Protein AF-A0A1J5P4X7-F1 (afdb_monomer_lite)

Structure (mmCIF, N/CA/C/O backbone):
data_AF-A0A1J5P4X7-F1
#
_entry.id   AF-A0A1J5P4X7-F1
#
loop_
_atom_site.group_PDB
_atom_site.id
_atom_site.type_symbol
_atom_site.label_atom_id
_atom_site.label_alt_id
_atom_site.label_comp_id
_atom_site.label_asym_id
_atom_site.label_entity_id
_atom_site.label_seq_id
_atom_site.pdbx_PDB_ins_code
_atom_site.Cartn_x
_atom_site.Cartn_y
_atom_site.Cartn_z
_atom_site.occupancy
_atom_site.B_iso_or_equiv
_atom_site.auth_seq_id
_atom_site.auth_comp_id
_atom_site.auth_asym_id
_atom_site.auth_atom_id
_atom_site.pdbx_PDB_model_num
ATOM 1 N N . MET A 1 1 ? 20.464 -62.111 -140.469 1.00 40.75 1 MET A N 1
ATOM 2 C CA . MET A 1 1 ? 21.229 -61.920 -139.222 1.00 40.75 1 MET A CA 1
ATOM 3 C C . MET A 1 1 ? 22.706 -62.042 -139.550 1.00 40.75 1 MET A C 1
ATOM 5 O O . MET A 1 1 ? 23.174 -63.152 -139.752 1.00 40.75 1 MET A O 1
ATOM 9 N N . ALA A 1 2 ? 23.414 -60.918 -139.680 1.00 49.78 2 ALA A N 1
ATOM 10 C CA . ALA A 1 2 ? 24.870 -60.937 -139.613 1.00 49.78 2 ALA A CA 1
ATOM 11 C C . ALA A 1 2 ? 25.202 -61.023 -138.124 1.00 49.78 2 ALA A C 1
ATOM 13 O O . ALA A 1 2 ? 24.966 -60.075 -137.378 1.00 49.78 2 ALA A O 1
ATOM 14 N N . VAL A 1 3 ? 25.579 -62.219 -137.680 1.00 49.09 3 VAL A N 1
ATOM 15 C CA . VAL A 1 3 ? 26.017 -62.435 -136.304 1.00 49.09 3 VAL A CA 1
ATOM 16 C C . VAL A 1 3 ? 27.369 -61.741 -136.194 1.00 49.09 3 VAL A C 1
ATOM 18 O O . VAL A 1 3 ? 28.280 -62.110 -136.940 1.00 49.09 3 VAL A O 1
ATOM 21 N N . PRO A 1 4 ? 27.489 -60.710 -135.349 1.00 58.25 4 PRO A N 1
ATOM 22 C CA . PRO A 1 4 ? 28.708 -59.928 -135.283 1.00 58.25 4 PRO A CA 1
ATOM 23 C C . PRO A 1 4 ? 29.864 -60.837 -134.874 1.00 58.25 4 PRO A C 1
ATOM 25 O O . PRO A 1 4 ? 29.759 -61.658 -133.955 1.00 58.25 4 PRO A O 1
ATOM 28 N N . VAL A 1 5 ? 30.973 -60.719 -135.598 1.00 72.25 5 VAL A N 1
ATOM 29 C CA . VAL A 1 5 ? 32.187 -61.490 -135.325 1.00 72.25 5 VAL A CA 1
ATOM 30 C C . VAL A 1 5 ? 32.742 -61.033 -133.972 1.00 72.25 5 VAL A C 1
ATOM 32 O O . VAL A 1 5 ? 32.610 -59.867 -133.604 1.00 72.25 5 VAL A O 1
ATOM 35 N N . ARG A 1 6 ? 33.374 -61.934 -133.203 1.00 78.94 6 ARG A N 1
ATOM 36 C CA . ARG A 1 6 ? 33.865 -61.660 -131.833 1.00 78.94 6 ARG A CA 1
ATOM 37 C C . ARG A 1 6 ? 34.644 -60.339 -131.720 1.00 78.94 6 ARG A C 1
ATOM 39 O O . ARG A 1 6 ? 34.553 -59.663 -130.701 1.00 78.94 6 ARG A O 1
ATOM 46 N N . SER A 1 7 ? 35.387 -59.966 -132.761 1.00 80.56 7 SER A N 1
ATOM 47 C CA . SER A 1 7 ? 36.120 -58.700 -132.868 1.00 80.56 7 SER A CA 1
ATOM 48 C C . SER A 1 7 ? 35.223 -57.458 -132.812 1.00 80.56 7 SER A C 1
ATOM 50 O O . SER A 1 7 ? 35.569 -56.510 -132.115 1.00 80.56 7 SER A O 1
ATOM 52 N N . GLU A 1 8 ? 34.071 -57.455 -133.485 1.00 81.75 8 GLU A N 1
ATOM 53 C CA . GLU A 1 8 ? 33.133 -56.324 -133.503 1.00 81.75 8 GLU A CA 1
ATOM 54 C C . GLU A 1 8 ? 32.485 -56.115 -132.128 1.00 81.75 8 GLU A C 1
ATOM 56 O O . GLU A 1 8 ? 32.462 -54.993 -131.621 1.00 81.75 8 GLU A O 1
ATOM 61 N N . LEU A 1 9 ? 32.073 -57.200 -131.456 1.00 84.31 9 LEU A N 1
ATOM 62 C CA . LEU A 1 9 ? 31.562 -57.133 -130.080 1.00 84.31 9 LEU A CA 1
ATOM 63 C C . LEU A 1 9 ? 32.629 -56.641 -129.089 1.00 84.31 9 LEU A C 1
ATOM 65 O O . LEU A 1 9 ? 32.318 -55.860 -128.191 1.00 84.31 9 LEU A O 1
ATOM 69 N N . PHE A 1 10 ? 33.898 -57.032 -129.258 1.00 84.94 10 PHE A N 1
ATOM 70 C CA . PHE A 1 10 ? 34.998 -56.485 -128.453 1.00 84.94 10 PHE A CA 1
ATOM 71 C C . PHE A 1 10 ? 35.172 -54.976 -128.662 1.00 84.94 10 PHE A C 1
ATOM 73 O O . PHE A 1 10 ? 35.403 -54.250 -127.692 1.00 84.94 10 PHE A O 1
ATOM 80 N N . VAL A 1 11 ? 35.040 -54.490 -129.901 1.00 86.38 11 VAL A N 1
ATOM 81 C CA . VAL A 1 11 ? 35.115 -53.056 -130.218 1.00 86.38 11 VAL A CA 1
ATOM 82 C C . VAL A 1 11 ? 33.951 -52.290 -129.582 1.00 86.38 11 VAL A C 1
ATOM 84 O O . VAL A 1 11 ? 34.188 -51.235 -128.984 1.00 86.38 11 VAL A O 1
ATOM 87 N N . GLU A 1 12 ? 32.724 -52.817 -129.632 1.00 85.56 12 GLU A N 1
ATOM 88 C CA . GLU A 1 12 ? 31.564 -52.189 -128.989 1.00 85.56 12 GLU A CA 1
ATOM 89 C C . GLU A 1 12 ? 31.662 -52.182 -127.463 1.00 85.56 12 GLU A C 1
ATOM 91 O O . GLU A 1 12 ? 31.467 -51.129 -126.852 1.00 85.56 12 GLU A O 1
ATOM 96 N N . VAL A 1 13 ? 32.022 -53.308 -126.837 1.00 89.38 13 VAL A N 1
ATOM 97 C CA . VAL A 1 13 ? 32.205 -53.393 -125.378 1.00 89.38 13 VAL A CA 1
ATOM 98 C C . VAL A 1 13 ? 33.320 -52.452 -124.927 1.00 89.38 13 VAL A C 1
ATOM 100 O O . VAL A 1 13 ? 33.139 -51.713 -123.959 1.00 89.38 13 VAL A O 1
ATOM 103 N N . ALA A 1 14 ? 34.433 -52.381 -125.664 1.00 87.62 14 ALA A N 1
ATOM 104 C CA . ALA A 1 14 ? 35.488 -51.408 -125.392 1.00 87.62 14 ALA A CA 1
ATOM 105 C C . ALA A 1 14 ? 34.993 -49.959 -125.571 1.00 87.62 14 ALA A C 1
ATOM 107 O O . ALA A 1 14 ? 35.360 -49.073 -124.799 1.00 87.62 14 ALA A O 1
ATOM 108 N N . GLY A 1 15 ? 34.130 -49.697 -126.556 1.00 89.56 15 GLY A N 1
ATOM 109 C CA . GLY A 1 15 ? 33.505 -48.392 -126.777 1.00 89.56 15 GLY A CA 1
ATOM 110 C C . GLY A 1 15 ? 32.497 -47.988 -125.694 1.00 89.56 15 GLY A C 1
ATOM 111 O O . GLY A 1 15 ? 32.450 -46.817 -125.309 1.00 89.56 15 GLY A O 1
ATOM 112 N N . LEU A 1 16 ? 31.700 -48.929 -125.186 1.00 90.50 16 LEU A N 1
ATOM 113 C CA . LEU A 1 16 ? 30.765 -48.719 -124.078 1.00 90.50 16 LEU A CA 1
ATOM 114 C C . LEU A 1 16 ? 31.515 -48.533 -122.754 1.00 90.50 16 LEU A C 1
ATOM 116 O O . LEU A 1 16 ? 31.213 -47.585 -122.033 1.00 90.50 16 LEU A O 1
ATOM 120 N N . ALA A 1 17 ? 32.547 -49.340 -122.486 1.00 88.25 17 ALA A N 1
ATOM 121 C CA . ALA A 1 17 ? 33.414 -49.195 -121.315 1.00 88.25 17 ALA A CA 1
ATOM 122 C C . ALA A 1 17 ? 34.141 -47.839 -121.294 1.00 88.25 17 ALA A C 1
ATOM 124 O O . ALA A 1 17 ? 34.208 -47.178 -120.259 1.00 88.25 17 ALA A O 1
ATOM 125 N N . ARG A 1 18 ? 34.622 -47.361 -122.453 1.00 90.31 18 ARG A N 1
ATOM 126 C CA . ARG A 1 18 ? 35.180 -46.003 -122.569 1.00 90.31 18 ARG A CA 1
ATOM 127 C C . ARG A 1 18 ? 34.140 -44.926 -122.248 1.00 90.31 18 ARG A C 1
ATOM 129 O O . ARG A 1 18 ? 34.447 -43.972 -121.539 1.00 90.31 18 ARG A O 1
ATOM 136 N N . ARG A 1 19 ? 32.901 -45.069 -122.730 1.00 91.00 19 ARG A N 1
ATOM 137 C CA . ARG A 1 19 ? 31.824 -44.094 -122.478 1.00 91.00 19 ARG A CA 1
ATOM 138 C C . ARG A 1 19 ? 31.386 -44.055 -121.015 1.00 91.00 19 ARG A C 1
ATOM 140 O O . ARG A 1 19 ? 31.237 -42.959 -120.477 1.00 91.00 19 ARG A O 1
ATOM 147 N N . THR A 1 20 ? 31.212 -45.202 -120.358 1.00 91.06 20 THR A N 1
ATOM 148 C CA . THR A 1 20 ? 30.868 -45.244 -118.926 1.00 91.06 20 THR A CA 1
ATOM 149 C C . THR A 1 20 ? 31.969 -44.613 -118.080 1.00 91.06 20 THR A C 1
ATOM 151 O O . THR A 1 20 ? 31.669 -43.816 -117.190 1.00 91.06 20 THR A O 1
ATOM 154 N N . MET A 1 21 ? 33.238 -44.866 -118.419 1.00 91.81 21 MET A N 1
ATOM 155 C CA . MET A 1 21 ? 34.380 -44.261 -117.737 1.00 91.81 21 MET A CA 1
ATOM 156 C C . MET A 1 21 ? 34.435 -42.737 -117.923 1.00 91.81 21 MET A C 1
ATOM 158 O O . MET A 1 21 ? 34.638 -42.016 -116.948 1.00 91.81 21 MET A O 1
ATOM 162 N N . LEU A 1 22 ? 34.156 -42.227 -119.128 1.00 91.44 22 LEU A N 1
ATOM 163 C CA . LEU A 1 22 ? 34.067 -40.783 -119.391 1.00 91.44 22 LEU A CA 1
ATOM 164 C C . LEU A 1 22 ? 32.871 -40.118 -118.689 1.00 91.44 22 LEU A C 1
ATOM 166 O O . LEU A 1 22 ? 32.980 -38.988 -118.215 1.00 91.44 22 LEU A O 1
ATOM 170 N N . CYS A 1 23 ? 31.714 -40.780 -118.608 1.00 92.12 23 CYS A N 1
ATOM 171 C CA . CYS A 1 23 ? 30.568 -40.276 -117.842 1.00 92.12 23 CYS A CA 1
ATOM 172 C C . CYS A 1 23 ? 30.868 -40.232 -116.339 1.00 92.12 23 CYS A C 1
ATOM 174 O O . CYS A 1 23 ? 30.531 -39.250 -115.679 1.00 92.12 23 CYS A O 1
ATOM 176 N N . TRP A 1 24 ? 31.548 -41.251 -115.808 1.00 92.75 24 TRP A N 1
ATOM 177 C CA . TRP A 1 24 ? 31.987 -41.267 -114.416 1.00 92.75 24 TRP A CA 1
ATOM 178 C C . TRP A 1 24 ? 33.010 -40.162 -114.132 1.00 92.75 24 TRP A C 1
ATOM 180 O O . TRP A 1 24 ? 32.830 -39.413 -113.174 1.00 92.75 24 TRP A O 1
ATOM 190 N N . GLN A 1 25 ? 34.020 -39.986 -114.993 1.00 92.94 25 GLN A N 1
ATOM 191 C CA . GLN A 1 25 ? 34.999 -38.900 -114.867 1.00 92.94 25 GLN A CA 1
ATOM 192 C C . GLN A 1 25 ? 34.324 -37.523 -114.874 1.00 92.94 25 GLN A C 1
ATOM 194 O O . GLN A 1 25 ? 34.554 -36.736 -113.957 1.00 92.94 25 GLN A O 1
ATOM 199 N N . ARG A 1 26 ? 33.414 -37.261 -115.824 1.00 91.56 26 ARG A N 1
ATOM 200 C CA . ARG A 1 26 ? 32.644 -36.005 -115.870 1.00 91.56 26 ARG A CA 1
ATOM 201 C C . ARG A 1 26 ? 31.762 -35.805 -114.638 1.00 91.56 26 ARG A C 1
ATOM 203 O O . ARG A 1 26 ? 31.684 -34.694 -114.123 1.00 91.56 26 ARG A O 1
ATOM 210 N N . SER A 1 27 ? 31.127 -36.860 -114.123 1.00 91.00 27 SER A N 1
ATOM 211 C CA . SER A 1 27 ? 30.334 -36.772 -112.889 1.00 91.00 27 SER A CA 1
ATOM 212 C C . SER A 1 27 ? 31.201 -36.433 -111.671 1.00 91.00 27 SER A C 1
ATOM 214 O O . SER A 1 27 ? 30.801 -35.601 -110.855 1.00 91.00 27 SER A O 1
ATOM 216 N N . GLN A 1 28 ? 32.396 -37.020 -111.557 1.00 94.31 28 GLN A N 1
ATOM 217 C CA . GLN A 1 28 ? 33.339 -36.688 -110.484 1.00 94.31 28 GLN A CA 1
ATOM 218 C C . GLN A 1 28 ? 33.854 -35.254 -110.600 1.00 94.31 28 GLN A C 1
ATOM 220 O O . GLN A 1 28 ? 33.998 -34.558 -109.596 1.00 94.31 28 GLN A O 1
ATOM 225 N N . GLU A 1 29 ? 34.102 -34.792 -111.820 1.00 93.62 29 GLU A N 1
ATOM 226 C CA . GLU A 1 29 ? 34.523 -33.422 -112.079 1.00 93.62 29 GLU A CA 1
ATOM 227 C C . GLU A 1 29 ? 33.415 -32.411 -111.744 1.00 93.62 29 GLU A C 1
ATOM 229 O O . GLU A 1 29 ? 33.687 -31.426 -111.057 1.00 93.62 29 GLU A O 1
ATOM 234 N N . SER A 1 30 ? 32.156 -32.708 -112.089 1.00 91.62 30 SER A N 1
ATOM 235 C CA . SER A 1 30 ? 30.986 -31.907 -111.692 1.00 91.62 30 SER A CA 1
ATOM 236 C C . SER A 1 30 ? 30.859 -31.796 -110.170 1.00 91.62 30 SER A C 1
ATOM 238 O O . SER A 1 30 ? 30.788 -30.689 -109.642 1.00 91.62 30 SER A O 1
ATOM 240 N N . ARG A 1 31 ? 30.938 -32.919 -109.437 1.00 91.88 31 ARG A N 1
ATOM 241 C CA . ARG A 1 31 ? 30.874 -32.924 -107.960 1.00 91.88 31 ARG A CA 1
ATOM 242 C C . ARG A 1 31 ? 32.030 -32.152 -107.321 1.00 91.88 31 ARG A C 1
ATOM 244 O O . ARG A 1 31 ? 31.835 -31.443 -106.337 1.00 91.88 31 ARG A O 1
ATOM 251 N N . ARG A 1 32 ? 33.243 -32.255 -107.881 1.00 91.81 32 ARG A N 1
ATOM 252 C CA . ARG A 1 32 ? 34.398 -31.454 -107.436 1.00 91.81 32 ARG A CA 1
ATOM 253 C C . ARG A 1 32 ? 34.174 -29.963 -107.677 1.00 91.81 32 ARG A C 1
ATOM 255 O O . ARG A 1 32 ? 34.577 -29.155 -106.843 1.00 91.81 32 ARG A O 1
ATOM 262 N N . ASN A 1 33 ? 33.544 -29.596 -108.789 1.00 91.25 33 ASN A N 1
ATOM 263 C CA . ASN A 1 33 ? 33.237 -28.205 -109.105 1.00 91.25 33 ASN A CA 1
ATOM 264 C C . ASN A 1 33 ? 32.137 -27.637 -108.192 1.00 91.25 33 ASN A C 1
ATOM 266 O O . ASN A 1 33 ? 32.313 -26.532 -107.685 1.00 91.25 33 ASN A O 1
ATOM 270 N N . GLU A 1 34 ? 31.081 -28.399 -107.891 1.00 90.06 34 GLU A N 1
ATOM 271 C CA . GLU A 1 34 ? 30.040 -28.022 -106.917 1.00 90.06 34 GLU A CA 1
ATOM 272 C C . GLU A 1 34 ? 30.607 -27.841 -105.506 1.00 90.06 34 GLU A C 1
ATOM 274 O O . GLU A 1 34 ? 30.339 -26.830 -104.859 1.00 90.06 34 GLU A O 1
ATOM 279 N N . LEU A 1 35 ? 31.464 -28.762 -105.048 1.00 90.06 35 LEU A N 1
ATOM 280 C CA . LEU A 1 35 ? 32.131 -28.630 -103.751 1.00 90.06 35 LEU A CA 1
ATOM 281 C C . LEU A 1 35 ? 33.002 -27.369 -103.701 1.00 90.06 35 LEU A C 1
ATOM 283 O O . LEU A 1 35 ? 32.961 -26.629 -102.723 1.00 90.06 35 LEU A O 1
ATOM 287 N N . ARG A 1 36 ? 33.768 -27.082 -104.760 1.00 89.38 36 ARG A N 1
ATOM 288 C CA . ARG A 1 36 ? 34.569 -25.849 -104.842 1.00 89.38 36 ARG A CA 1
ATOM 289 C C . ARG A 1 36 ? 33.693 -24.596 -104.851 1.00 89.38 36 ARG A C 1
ATOM 291 O O . ARG A 1 36 ? 34.091 -23.596 -104.260 1.00 89.38 36 ARG A O 1
ATOM 298 N N . ALA A 1 37 ? 32.528 -24.636 -105.498 1.00 88.38 37 ALA A N 1
ATOM 299 C CA . ALA A 1 37 ? 31.574 -23.530 -105.499 1.00 88.38 37 ALA A CA 1
ATOM 300 C C . ALA A 1 37 ? 30.964 -23.306 -104.103 1.00 88.38 37 ALA A C 1
ATOM 302 O O . ALA A 1 37 ? 30.955 -22.176 -103.624 1.00 88.38 37 ALA A O 1
ATOM 303 N N . ALA A 1 38 ? 30.555 -24.374 -103.411 1.00 87.12 38 ALA A N 1
ATOM 304 C CA . ALA A 1 38 ? 30.021 -24.305 -102.051 1.00 87.12 38 ALA A CA 1
ATOM 305 C C . ALA A 1 38 ? 31.072 -23.838 -101.028 1.00 87.12 38 ALA A C 1
ATOM 307 O O . ALA A 1 38 ? 30.779 -23.000 -100.182 1.00 87.12 38 ALA A O 1
ATOM 308 N N . VAL A 1 39 ? 32.318 -24.312 -101.143 1.00 85.69 39 VAL A N 1
ATOM 309 C CA . VAL A 1 39 ? 33.431 -23.875 -100.281 1.00 85.69 39 VAL A CA 1
ATOM 310 C C . VAL A 1 39 ? 33.762 -22.396 -100.490 1.00 85.69 39 VAL A C 1
ATOM 312 O O . VAL A 1 39 ? 34.097 -21.713 -99.530 1.00 85.69 39 VAL A O 1
ATOM 315 N N . ARG A 1 40 ? 33.628 -21.872 -101.715 1.00 82.00 40 ARG A N 1
ATOM 316 C CA . ARG A 1 40 ? 33.793 -20.433 -101.990 1.00 82.00 40 ARG A CA 1
ATOM 317 C C . ARG A 1 40 ? 32.631 -19.578 -101.485 1.00 82.00 40 ARG A C 1
ATOM 319 O O . ARG A 1 40 ? 32.832 -18.391 -101.265 1.00 82.00 40 ARG A O 1
ATOM 326 N N . ALA A 1 41 ? 31.442 -20.159 -101.335 1.00 82.25 41 ALA A N 1
ATOM 327 C CA . ALA A 1 41 ? 30.263 -19.472 -100.814 1.00 82.25 41 ALA A CA 1
ATOM 328 C C . ALA A 1 41 ? 30.202 -19.454 -99.274 1.00 82.25 41 ALA A C 1
ATOM 330 O O . ALA A 1 41 ? 29.383 -18.731 -98.709 1.00 82.25 41 ALA A O 1
ATOM 331 N N . LEU A 1 42 ? 31.043 -20.238 -98.587 1.00 82.06 42 LEU A N 1
ATOM 332 C CA . LEU A 1 42 ? 31.149 -20.190 -97.130 1.00 82.06 42 LEU A CA 1
ATOM 333 C C . LEU A 1 42 ? 31.858 -18.895 -96.691 1.00 82.06 42 LEU A C 1
ATOM 335 O O . LEU A 1 42 ? 32.927 -18.589 -97.227 1.00 82.06 42 LEU A O 1
ATOM 339 N N . PRO A 1 43 ? 31.313 -18.159 -95.700 1.00 79.25 43 PRO A N 1
ATOM 340 C CA . PRO A 1 43 ? 31.968 -16.981 -95.142 1.00 79.25 43 PRO A CA 1
ATOM 341 C C . PRO A 1 43 ? 33.347 -17.345 -94.600 1.00 79.25 43 PRO A C 1
ATOM 343 O O . PRO A 1 43 ? 33.534 -18.404 -93.989 1.00 79.25 43 PRO A O 1
ATOM 346 N N . ALA A 1 44 ? 34.317 -16.452 -94.776 1.00 80.44 44 ALA A N 1
ATOM 347 C CA . ALA A 1 44 ? 35.634 -16.659 -94.195 1.00 80.44 44 ALA A CA 1
ATOM 348 C C . ALA A 1 44 ? 35.529 -16.713 -92.658 1.00 80.44 44 ALA A C 1
ATOM 350 O O . ALA A 1 44 ? 34.731 -16.000 -92.049 1.00 80.44 44 ALA A O 1
ATOM 351 N N . ALA A 1 45 ? 36.382 -17.502 -91.998 1.00 76.12 45 ALA A N 1
ATOM 352 C CA . ALA A 1 45 ? 36.390 -17.609 -90.532 1.00 76.12 45 ALA A CA 1
ATOM 353 C C . ALA A 1 45 ? 36.528 -16.241 -89.823 1.00 76.12 45 ALA A C 1
ATOM 355 O O . ALA A 1 45 ? 36.019 -16.052 -88.720 1.00 76.12 45 ALA A O 1
ATOM 356 N N . GLY A 1 46 ? 37.175 -15.268 -90.476 1.00 81.94 46 GLY A N 1
ATOM 357 C CA . GLY A 1 46 ? 37.270 -13.891 -89.993 1.00 81.94 46 GLY A CA 1
ATOM 358 C C . GLY A 1 46 ? 35.936 -13.136 -89.973 1.00 81.94 46 GLY A C 1
ATOM 359 O O . GLY A 1 46 ? 35.711 -12.356 -89.054 1.00 81.94 46 GLY A O 1
ATOM 360 N N . GLU A 1 47 ? 35.033 -13.393 -90.922 1.00 83.94 47 GLU A N 1
ATOM 361 C CA . GLU A 1 47 ? 33.714 -12.745 -90.987 1.00 83.94 47 GLU A CA 1
ATOM 362 C C . GLU A 1 47 ? 32.783 -13.267 -89.888 1.00 83.94 47 GLU A C 1
ATOM 364 O O . GLU A 1 47 ? 32.089 -12.485 -89.239 1.00 83.94 47 GLU A O 1
ATOM 369 N N . LEU A 1 48 ? 32.848 -14.570 -89.587 1.00 84.06 48 LEU A N 1
ATOM 370 C CA . LEU A 1 48 ? 32.110 -15.176 -88.471 1.00 84.06 48 LEU A CA 1
ATOM 371 C C . LEU A 1 48 ? 32.542 -14.611 -87.107 1.00 84.06 48 LEU A C 1
ATOM 373 O O . LEU A 1 48 ? 31.727 -14.483 -86.194 1.00 84.06 48 LEU A O 1
ATOM 377 N N . LEU A 1 49 ? 33.822 -14.253 -86.967 1.00 88.81 49 LEU A N 1
ATOM 378 C CA . LEU A 1 49 ? 34.396 -13.729 -85.723 1.00 88.81 49 LEU A CA 1
ATOM 379 C C . LEU A 1 49 ? 34.464 -12.197 -85.663 1.00 88.81 49 LEU A C 1
ATOM 381 O O . LEU A 1 49 ? 34.860 -11.654 -84.628 1.00 88.81 49 LEU A O 1
ATOM 385 N N . ALA A 1 50 ? 34.046 -11.490 -86.715 1.00 87.94 50 ALA A N 1
ATOM 386 C CA . ALA A 1 50 ? 34.139 -10.035 -86.787 1.00 87.94 50 ALA A CA 1
ATOM 387 C C . ALA A 1 50 ? 33.354 -9.345 -85.657 1.00 87.94 50 ALA A C 1
ATOM 389 O O . ALA A 1 50 ? 33.895 -8.482 -84.966 1.00 87.94 50 ALA A O 1
ATOM 390 N N . ILE A 1 51 ? 32.110 -9.773 -85.404 1.00 88.69 51 ILE A N 1
ATOM 391 C CA . ILE A 1 51 ? 31.241 -9.175 -84.374 1.00 88.69 51 ILE A CA 1
ATOM 392 C C . ILE A 1 51 ? 31.757 -9.464 -82.950 1.00 88.69 51 ILE A C 1
ATOM 394 O O . ILE A 1 51 ? 31.893 -8.515 -82.170 1.00 88.69 51 ILE A O 1
ATOM 398 N N . PRO A 1 52 ? 32.083 -10.718 -82.561 1.00 88.12 52 PRO A N 1
ATOM 399 C CA . PRO A 1 52 ? 32.698 -10.987 -81.261 1.00 88.12 52 PRO A CA 1
ATOM 400 C C . PRO A 1 52 ? 34.003 -10.216 -81.037 1.00 88.12 52 PRO A C 1
ATOM 402 O O . PRO A 1 52 ? 34.204 -9.681 -79.947 1.00 88.12 52 PRO A O 1
ATOM 405 N N . ARG A 1 53 ? 34.856 -10.106 -82.066 1.00 89.19 53 ARG A N 1
ATOM 406 C CA . ARG A 1 53 ? 36.116 -9.357 -81.989 1.00 89.19 53 ARG A CA 1
ATOM 407 C C . ARG A 1 53 ? 35.874 -7.863 -81.793 1.00 89.19 53 ARG A C 1
ATOM 409 O O . ARG A 1 53 ? 36.417 -7.295 -80.857 1.00 89.19 53 ARG A O 1
ATOM 416 N N . GLN A 1 54 ? 34.971 -7.259 -82.565 1.00 92.06 54 GLN A N 1
ATOM 417 C CA . GLN A 1 54 ? 34.587 -5.855 -82.396 1.00 92.06 54 GLN A CA 1
ATOM 418 C C . GLN A 1 54 ? 34.031 -5.568 -80.991 1.00 92.06 54 GLN A C 1
ATOM 420 O O . GLN A 1 54 ? 34.342 -4.537 -80.393 1.00 92.06 54 GLN A O 1
ATOM 425 N N . ARG A 1 55 ? 33.221 -6.478 -80.431 1.00 90.56 55 ARG A N 1
ATOM 426 C CA . ARG A 1 55 ? 32.700 -6.343 -79.060 1.00 90.56 55 ARG A CA 1
ATOM 427 C C . ARG A 1 55 ? 33.804 -6.452 -78.013 1.00 90.56 55 ARG A C 1
ATOM 429 O O . ARG A 1 55 ? 33.785 -5.689 -77.049 1.00 90.56 55 ARG A O 1
ATOM 436 N N . LEU A 1 56 ? 34.743 -7.380 -78.197 1.00 92.44 56 LEU A N 1
ATOM 437 C CA . LEU A 1 56 ? 35.897 -7.534 -77.318 1.00 92.44 56 LEU A CA 1
ATOM 438 C C . LEU A 1 56 ? 36.788 -6.290 -77.373 1.00 92.44 56 LEU A C 1
ATOM 440 O O . LEU A 1 56 ? 37.115 -5.744 -76.326 1.00 92.44 56 LEU A O 1
ATOM 444 N N . ASP A 1 57 ? 37.094 -5.787 -78.566 1.00 93.38 57 ASP A N 1
ATOM 445 C CA . ASP A 1 57 ? 37.900 -4.580 -78.758 1.00 93.38 57 ASP A CA 1
ATOM 446 C C . ASP A 1 57 ? 37.214 -3.355 -78.132 1.00 93.38 57 ASP A C 1
ATOM 448 O O . ASP A 1 57 ? 37.852 -2.568 -77.433 1.00 93.38 57 ASP A O 1
ATOM 452 N N . GLY A 1 58 ? 35.889 -3.231 -78.278 1.00 93.38 58 GLY A N 1
ATOM 453 C CA . GLY A 1 58 ? 35.100 -2.189 -77.614 1.00 93.38 58 GLY A CA 1
ATOM 454 C C . GLY A 1 58 ? 35.096 -2.304 -76.083 1.00 93.38 58 GLY A C 1
ATOM 455 O O . GLY A 1 58 ? 35.194 -1.296 -75.373 1.00 93.38 58 GLY A O 1
ATOM 456 N N . ALA A 1 59 ? 35.028 -3.523 -75.546 1.00 91.69 59 ALA A N 1
ATOM 457 C CA . ALA A 1 59 ? 35.136 -3.769 -74.110 1.00 91.69 59 ALA A CA 1
ATOM 458 C C . ALA A 1 59 ? 36.546 -3.442 -73.592 1.00 91.69 59 ALA A C 1
ATOM 460 O O . ALA A 1 59 ? 36.678 -2.750 -72.586 1.00 91.69 59 ALA A O 1
ATOM 461 N N . ILE A 1 60 ? 37.594 -3.852 -74.310 1.00 92.69 60 ILE A N 1
ATOM 462 C CA . ILE A 1 60 ? 38.993 -3.548 -73.981 1.00 92.69 60 ILE A CA 1
ATOM 463 C C . ILE A 1 60 ? 39.236 -2.036 -74.020 1.00 92.69 60 ILE A C 1
ATOM 465 O O . ILE A 1 60 ? 39.834 -1.489 -73.096 1.00 92.69 60 ILE A O 1
ATOM 469 N N . ALA A 1 61 ? 38.724 -1.339 -75.036 1.00 92.31 61 ALA A N 1
ATOM 470 C CA . ALA A 1 61 ? 38.875 0.107 -75.165 1.00 92.31 61 ALA A CA 1
ATOM 471 C C . ALA A 1 61 ? 38.127 0.883 -74.064 1.00 92.31 61 ALA A C 1
ATOM 473 O O . ALA A 1 61 ? 38.600 1.924 -73.601 1.00 92.31 61 ALA A O 1
ATOM 474 N N . SER A 1 62 ? 36.968 0.389 -73.616 1.00 91.69 62 SER A N 1
ATOM 475 C CA . SER A 1 62 ? 36.154 1.049 -72.583 1.00 91.69 62 SER A CA 1
ATOM 476 C C . SER A 1 62 ? 36.549 0.685 -71.146 1.00 91.69 62 SER A C 1
ATOM 478 O O . SER A 1 62 ? 36.317 1.484 -70.232 1.00 91.69 62 SER A O 1
ATOM 480 N N . LEU A 1 63 ? 37.200 -0.463 -70.931 1.00 93.81 63 LEU A N 1
ATOM 481 C CA . LEU A 1 63 ? 37.579 -0.977 -69.612 1.00 93.81 63 LEU A CA 1
ATOM 482 C C . LEU A 1 63 ? 38.419 0.015 -68.779 1.00 93.81 63 LEU A C 1
ATOM 484 O O . LEU A 1 63 ? 38.045 0.264 -67.630 1.00 93.81 63 LEU A O 1
ATOM 488 N N . PRO A 1 64 ? 39.481 0.663 -69.304 1.00 94.50 64 PRO A N 1
ATOM 489 C CA . PRO A 1 64 ? 40.262 1.624 -68.524 1.00 94.50 64 PRO A CA 1
ATOM 490 C C . PRO A 1 64 ? 39.427 2.813 -68.040 1.00 94.50 64 PRO A C 1
ATOM 492 O O . PRO A 1 64 ? 39.605 3.292 -66.919 1.00 94.50 64 PRO A O 1
ATOM 495 N N . ARG A 1 65 ? 38.491 3.290 -68.870 1.00 92.38 65 ARG A N 1
ATOM 496 C CA . ARG A 1 65 ? 37.590 4.394 -68.516 1.00 92.38 65 ARG A CA 1
ATOM 497 C C . ARG A 1 65 ? 36.566 3.956 -67.470 1.00 92.38 65 ARG A C 1
ATOM 499 O O . ARG A 1 65 ? 36.326 4.704 -66.525 1.00 92.38 65 ARG A O 1
ATOM 506 N N . GLY A 1 66 ? 36.009 2.753 -67.611 1.00 93.75 66 GLY A N 1
ATOM 507 C CA . GLY A 1 66 ? 35.081 2.164 -66.644 1.00 93.75 66 GLY A CA 1
ATOM 508 C C . GLY A 1 66 ? 35.719 1.961 -65.269 1.00 93.75 66 GLY A C 1
ATOM 509 O O . GLY A 1 66 ? 35.154 2.387 -64.263 1.00 93.75 66 GLY A O 1
ATOM 510 N N . LEU A 1 67 ? 36.933 1.402 -65.223 1.00 95.31 67 LEU A N 1
ATOM 511 C CA . LEU A 1 67 ? 37.679 1.204 -63.977 1.00 95.31 67 LEU A CA 1
ATOM 512 C C . LEU A 1 67 ? 38.011 2.533 -63.295 1.00 95.31 67 LEU A C 1
ATOM 514 O O . LEU A 1 67 ? 37.757 2.674 -62.102 1.00 95.31 67 LEU A O 1
ATOM 518 N N . LYS A 1 68 ? 38.492 3.540 -64.040 1.00 95.62 68 LYS A N 1
ATOM 519 C CA . LYS A 1 68 ? 38.735 4.888 -63.491 1.00 95.62 68 LYS A CA 1
ATOM 520 C C . LYS A 1 68 ? 37.456 5.527 -62.943 1.00 95.62 68 LYS A C 1
ATOM 522 O O . LYS A 1 68 ? 37.466 6.122 -61.870 1.00 95.62 68 LYS A O 1
ATOM 527 N N . ALA A 1 69 ? 36.338 5.409 -63.657 1.00 95.12 69 ALA A N 1
ATOM 528 C CA . ALA A 1 69 ? 35.063 5.947 -63.189 1.00 95.12 69 ALA A CA 1
ATOM 529 C C . ALA A 1 69 ? 34.589 5.256 -61.898 1.00 95.12 69 ALA A C 1
ATOM 531 O O . ALA A 1 69 ? 34.143 5.927 -60.966 1.00 95.12 69 ALA A O 1
ATOM 532 N N . ASN A 1 70 ? 34.734 3.931 -61.827 1.00 95.62 70 ASN A N 1
ATOM 533 C CA . ASN A 1 70 ? 34.370 3.126 -60.667 1.00 95.62 70 ASN A CA 1
ATOM 534 C C . ASN A 1 70 ? 35.234 3.483 -59.441 1.00 95.62 70 ASN A C 1
ATOM 536 O O . ASN A 1 70 ? 34.691 3.814 -58.384 1.00 95.62 70 ASN A O 1
ATOM 540 N N . THR A 1 71 ? 36.562 3.549 -59.591 1.00 96.69 71 THR A N 1
ATOM 541 C CA . THR A 1 71 ? 37.461 3.933 -58.490 1.00 96.69 71 THR A CA 1
ATOM 542 C C . THR A 1 71 ? 37.172 5.343 -57.987 1.00 96.69 71 THR A C 1
ATOM 544 O O . THR A 1 71 ? 37.095 5.552 -56.777 1.00 96.69 71 THR A O 1
ATOM 547 N N . HIS A 1 72 ? 36.909 6.305 -58.877 1.00 95.88 72 HIS A N 1
ATOM 548 C CA . HIS A 1 72 ? 36.500 7.649 -58.467 1.00 95.88 72 HIS A CA 1
ATOM 549 C C . HIS A 1 72 ? 35.158 7.667 -57.726 1.00 95.88 72 HIS A C 1
ATOM 551 O O . HIS A 1 72 ? 35.010 8.436 -56.776 1.00 95.88 72 HIS A O 1
ATOM 557 N N . ALA A 1 73 ? 34.183 6.846 -58.122 1.00 95.19 73 ALA A N 1
ATOM 558 C CA . ALA A 1 73 ? 32.899 6.757 -57.429 1.00 95.19 73 ALA A CA 1
ATOM 559 C C . ALA A 1 73 ? 33.064 6.212 -56.000 1.00 95.19 73 ALA A C 1
ATOM 561 O O . ALA A 1 73 ? 32.565 6.818 -55.045 1.00 95.19 73 ALA A O 1
ATOM 562 N N . HIS A 1 74 ? 33.825 5.126 -55.831 1.00 94.25 74 HIS A N 1
ATOM 563 C CA . HIS A 1 74 ? 34.118 4.579 -54.504 1.00 94.25 74 HIS A CA 1
ATOM 564 C C . HIS A 1 74 ? 34.969 5.530 -53.661 1.00 94.25 74 HIS A C 1
ATOM 566 O O . HIS A 1 74 ? 34.668 5.712 -52.482 1.00 94.25 74 HIS A O 1
ATOM 572 N N . PHE A 1 75 ? 35.958 6.202 -54.255 1.00 94.25 75 PHE A N 1
ATOM 573 C CA . PHE A 1 75 ? 36.775 7.190 -53.553 1.00 94.25 75 PHE A CA 1
ATOM 574 C C . PHE A 1 75 ? 35.945 8.385 -53.075 1.00 94.25 75 PHE A C 1
ATOM 576 O O . PHE A 1 75 ? 36.085 8.796 -51.928 1.00 94.25 75 PHE A O 1
ATOM 583 N N . ARG A 1 76 ? 35.019 8.908 -53.893 1.00 92.56 76 ARG A N 1
ATOM 584 C CA . ARG A 1 76 ? 34.101 9.982 -53.471 1.00 92.56 76 ARG A CA 1
ATOM 585 C C . ARG A 1 76 ? 33.216 9.554 -52.305 1.00 92.56 76 ARG A C 1
ATOM 587 O O . ARG A 1 76 ? 33.050 10.317 -51.357 1.00 92.56 76 ARG A O 1
ATOM 594 N N . ARG A 1 77 ? 32.669 8.333 -52.346 1.00 90.88 77 ARG A N 1
ATOM 595 C CA . ARG A 1 77 ? 31.858 7.791 -51.245 1.00 90.88 77 ARG A CA 1
ATOM 596 C C . ARG A 1 77 ? 32.691 7.620 -49.975 1.00 90.88 77 ARG A C 1
ATOM 598 O O . ARG A 1 77 ? 32.236 8.006 -48.902 1.00 90.88 77 ARG A O 1
ATOM 605 N N . PHE A 1 78 ? 33.907 7.090 -50.103 1.00 91.94 78 PHE A N 1
ATOM 606 C CA . PHE A 1 78 ? 34.845 6.952 -48.994 1.00 91.94 78 PHE A CA 1
ATOM 607 C C . PHE A 1 78 ? 35.204 8.312 -48.393 1.00 91.94 78 PHE A C 1
ATOM 609 O O . PHE A 1 78 ? 35.009 8.498 -47.198 1.00 91.94 78 PHE A O 1
ATOM 616 N N . ALA A 1 79 ? 35.634 9.275 -49.211 1.00 90.75 79 ALA A N 1
ATOM 617 C CA . ALA A 1 79 ? 35.985 10.626 -48.779 1.00 90.75 79 ALA A CA 1
ATOM 618 C C . ALA A 1 79 ? 34.806 11.340 -48.098 1.00 90.75 79 ALA A C 1
ATOM 620 O O . ALA A 1 79 ? 34.981 11.993 -47.074 1.00 90.75 79 ALA A O 1
ATOM 621 N N . GLY A 1 80 ? 33.586 11.167 -48.618 1.00 87.88 80 GLY A N 1
ATOM 622 C CA . GLY A 1 80 ? 32.379 11.724 -48.009 1.00 87.88 80 GLY A CA 1
ATOM 623 C C . GLY A 1 80 ? 32.056 11.130 -46.633 1.00 87.88 80 GLY A C 1
ATOM 624 O O . GLY A 1 80 ? 31.602 11.851 -45.748 1.00 87.88 80 GLY A O 1
ATOM 625 N N . VAL A 1 81 ? 32.293 9.831 -46.422 1.00 86.06 81 VAL A N 1
ATOM 626 C CA . VAL A 1 81 ? 32.066 9.175 -45.121 1.00 86.06 81 VAL A CA 1
ATOM 627 C C . VAL A 1 81 ? 33.208 9.467 -44.146 1.00 86.06 81 VAL A C 1
ATOM 629 O O . VAL A 1 81 ? 32.949 9.814 -42.994 1.00 86.06 81 VAL A O 1
ATOM 632 N N . SER A 1 82 ? 34.461 9.387 -44.593 1.00 84.06 82 SER A N 1
ATOM 633 C CA . SER A 1 82 ? 35.638 9.610 -43.749 1.00 84.06 82 SER A CA 1
ATOM 634 C C . SER A 1 82 ? 35.741 11.059 -43.274 1.00 84.06 82 SER A C 1
ATOM 636 O O . SER A 1 82 ? 36.037 11.287 -42.103 1.00 84.06 82 SER A O 1
ATOM 638 N N . ALA A 1 83 ? 35.371 12.039 -44.107 1.00 81.56 83 ALA A N 1
ATOM 639 C CA . ALA A 1 83 ? 35.309 13.444 -43.700 1.00 81.56 83 ALA A CA 1
ATOM 640 C C . ALA A 1 83 ? 34.314 13.693 -42.548 1.00 81.56 83 ALA A C 1
ATOM 642 O O . ALA A 1 83 ? 34.511 14.594 -41.733 1.00 81.56 83 ALA A O 1
ATOM 643 N N . ARG A 1 84 ? 33.256 12.877 -42.430 1.00 79.06 84 ARG A N 1
ATOM 644 C CA . ARG A 1 84 ? 32.262 12.978 -41.343 1.00 79.06 84 ARG A CA 1
ATOM 645 C C . ARG A 1 84 ? 32.742 12.318 -40.052 1.00 79.06 84 ARG A C 1
ATOM 647 O O . ARG A 1 84 ? 32.305 12.705 -38.971 1.00 79.06 84 ARG A O 1
ATOM 654 N N . LEU A 1 85 ? 33.672 11.371 -40.149 1.00 80.44 85 LEU A N 1
ATOM 655 C CA . LEU A 1 85 ? 34.291 10.679 -39.019 1.00 80.44 85 LEU A CA 1
ATOM 656 C C . LEU A 1 85 ? 35.533 11.430 -38.524 1.00 80.44 85 LEU A C 1
ATOM 658 O O . LEU A 1 85 ? 36.623 10.880 -38.404 1.00 80.44 85 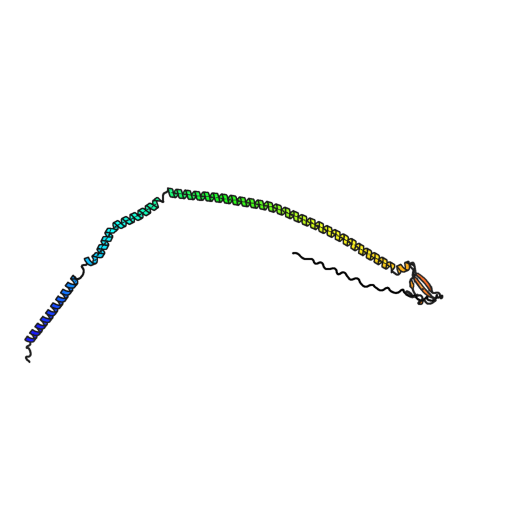LEU A O 1
ATOM 662 N N . THR A 1 86 ? 35.368 12.716 -38.216 1.00 85.19 86 THR A N 1
ATOM 663 C CA . THR A 1 86 ? 36.435 13.482 -37.564 1.00 85.19 86 THR A CA 1
ATOM 664 C C . THR A 1 86 ? 36.425 13.211 -36.058 1.00 85.19 86 THR A C 1
ATOM 666 O O . THR A 1 86 ? 35.360 13.163 -35.439 1.00 85.19 86 THR A O 1
ATOM 669 N N . MET A 1 87 ? 37.603 13.168 -35.427 1.00 88.06 87 MET A N 1
ATOM 670 C CA . MET A 1 87 ? 37.755 13.114 -33.961 1.00 88.06 87 MET A CA 1
ATOM 671 C C . MET A 1 87 ? 36.908 14.178 -33.233 1.00 88.06 87 MET A C 1
ATOM 673 O O . MET A 1 87 ? 36.368 13.931 -32.159 1.00 88.06 87 MET A O 1
ATOM 677 N N . ARG A 1 88 ? 36.724 15.356 -33.845 1.00 89.56 88 ARG A N 1
ATOM 678 C CA . ARG A 1 88 ? 35.857 16.428 -33.333 1.00 89.56 88 ARG A CA 1
ATOM 679 C C . ARG A 1 88 ? 34.389 16.006 -33.209 1.00 89.56 88 ARG A C 1
ATOM 681 O O . ARG A 1 88 ? 33.762 16.336 -32.210 1.00 89.56 88 ARG A O 1
ATOM 688 N N . VAL A 1 89 ? 33.851 15.277 -34.189 1.00 88.62 89 VAL A N 1
ATOM 689 C CA . VAL A 1 89 ? 32.457 14.799 -34.167 1.00 88.62 89 VAL A CA 1
ATOM 690 C C . VAL A 1 89 ? 32.280 13.742 -33.082 1.00 88.62 89 VAL A C 1
ATOM 692 O O . VAL A 1 89 ? 31.322 13.817 -32.321 1.00 88.62 89 VAL A O 1
ATOM 695 N N . LEU A 1 90 ? 33.237 12.819 -32.946 1.00 88.88 90 LEU A N 1
ATOM 696 C CA . LEU A 1 90 ? 33.224 11.819 -31.873 1.00 88.88 90 LEU A CA 1
ATOM 697 C C . LEU A 1 90 ? 33.279 12.471 -30.486 1.00 88.88 90 LEU A C 1
ATOM 699 O O . LEU A 1 90 ? 32.480 12.133 -29.617 1.00 88.88 90 LEU A O 1
ATOM 703 N N . ARG A 1 91 ? 34.161 13.459 -30.286 1.00 93.75 91 ARG A N 1
ATOM 704 C CA . ARG A 1 91 ? 34.232 14.222 -29.029 1.00 93.75 91 ARG A CA 1
ATOM 705 C C . ARG A 1 91 ? 32.940 14.985 -28.743 1.00 93.75 91 ARG A C 1
ATOM 707 O O . ARG A 1 91 ? 32.479 14.969 -27.607 1.00 93.75 91 ARG A O 1
ATOM 714 N N . ALA A 1 92 ? 32.334 15.605 -29.755 1.00 92.25 92 ALA A N 1
ATOM 715 C CA . ALA A 1 92 ? 31.052 16.290 -29.604 1.00 92.25 92 ALA A CA 1
ATOM 716 C C . ALA A 1 92 ? 29.919 15.315 -29.238 1.00 92.25 92 ALA A C 1
ATOM 718 O O . ALA A 1 92 ? 29.121 15.608 -28.352 1.00 92.25 92 ALA A O 1
ATOM 719 N N . GLN A 1 93 ? 29.872 14.133 -29.863 1.00 93.00 93 GLN A N 1
ATOM 720 C CA . GLN A 1 93 ? 28.899 13.093 -29.517 1.00 93.00 93 GLN A CA 1
ATOM 721 C C . GLN A 1 93 ? 29.104 12.562 -28.095 1.00 93.00 93 GLN A C 1
ATOM 723 O O . GLN A 1 93 ? 28.123 12.382 -27.375 1.00 93.00 93 GLN A O 1
ATOM 728 N N . LEU A 1 94 ? 30.354 12.364 -27.666 1.00 95.56 94 LEU A N 1
ATOM 729 C CA . LEU A 1 94 ? 30.668 11.945 -26.301 1.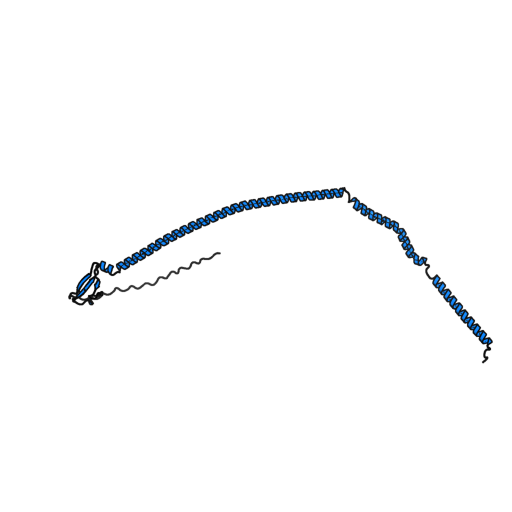00 95.56 94 LEU A CA 1
ATOM 730 C C . LEU A 1 94 ? 30.258 13.011 -25.278 1.00 95.56 94 LEU A C 1
ATOM 732 O O . LEU A 1 94 ? 29.601 12.679 -24.296 1.00 95.56 94 LEU A O 1
ATOM 736 N N . ALA A 1 95 ? 30.574 14.282 -25.534 1.00 96.50 95 ALA A N 1
ATOM 737 C CA . ALA A 1 95 ? 30.166 15.393 -24.677 1.00 96.50 95 ALA A CA 1
ATOM 738 C C . ALA A 1 95 ? 28.635 15.491 -24.577 1.00 96.50 95 ALA A C 1
ATOM 740 O O . ALA A 1 95 ? 28.090 15.640 -23.485 1.00 96.50 95 ALA A O 1
ATOM 741 N N . GLN A 1 96 ? 27.925 15.316 -25.696 1.00 96.88 96 GLN A N 1
ATOM 742 C CA . GLN A 1 96 ? 26.464 15.298 -25.706 1.00 96.88 96 GLN A CA 1
ATOM 743 C C . GLN A 1 96 ? 25.896 14.098 -24.936 1.00 96.88 96 GLN A C 1
ATOM 745 O O . GLN A 1 96 ? 24.913 14.240 -24.211 1.00 96.88 96 GLN A O 1
ATOM 750 N N . ALA A 1 97 ? 26.497 12.912 -25.067 1.00 96.12 97 ALA A N 1
ATOM 751 C CA . ALA A 1 97 ? 26.088 11.725 -24.320 1.00 96.12 97 ALA A CA 1
ATOM 752 C C . ALA A 1 97 ? 26.316 11.900 -22.809 1.00 96.12 97 ALA A C 1
ATOM 754 O O . ALA A 1 97 ? 25.422 11.597 -22.021 1.00 96.12 97 ALA A O 1
ATOM 755 N N . GLN A 1 98 ? 27.464 12.459 -22.415 1.00 97.44 98 GLN A N 1
ATOM 756 C CA . GLN A 1 98 ? 27.776 12.798 -21.026 1.00 97.44 98 GLN A CA 1
ATOM 757 C C . GLN A 1 98 ? 26.789 13.825 -20.470 1.00 97.44 98 GLN A C 1
ATOM 759 O O . GLN A 1 98 ? 26.224 13.598 -19.405 1.00 97.44 98 GLN A O 1
ATOM 764 N N . HIS A 1 99 ? 26.498 14.893 -21.215 1.00 97.38 99 HIS A N 1
ATOM 765 C CA . HIS A 1 99 ? 25.522 15.902 -20.804 1.00 97.38 99 HIS A CA 1
ATOM 766 C C . HIS A 1 99 ? 24.107 15.319 -20.640 1.00 97.38 99 HIS A C 1
ATOM 768 O O . HIS A 1 99 ? 23.387 15.640 -19.696 1.00 97.38 99 HIS A O 1
ATOM 774 N N . ARG A 1 100 ? 23.691 14.407 -21.530 1.00 97.38 100 ARG A N 1
ATOM 775 C CA . ARG A 1 100 ? 22.405 13.704 -21.386 1.00 97.38 100 ARG A CA 1
ATOM 776 C C . ARG A 1 100 ? 22.386 12.806 -20.153 1.00 97.38 100 ARG A C 1
ATOM 778 O O . ARG A 1 100 ? 21.360 12.758 -19.473 1.00 97.38 100 ARG A O 1
ATOM 785 N N . LEU A 1 101 ? 23.494 12.123 -19.862 1.00 97.56 101 LEU A N 1
ATOM 786 C CA . LEU A 1 101 ? 23.632 11.282 -18.677 1.00 97.56 101 LEU A CA 1
ATOM 787 C C . LEU A 1 101 ? 23.541 12.123 -17.399 1.00 97.56 101 LEU A C 1
ATOM 789 O O . LEU A 1 101 ? 22.724 11.796 -16.540 1.00 97.56 101 LEU A O 1
ATOM 793 N N . THR A 1 102 ? 24.279 13.232 -17.303 1.00 98.19 102 THR A N 1
ATOM 794 C CA . THR A 1 102 ? 24.235 14.121 -16.130 1.00 98.19 102 THR A CA 1
ATOM 795 C C . THR A 1 102 ? 22.842 14.707 -15.929 1.00 98.19 102 THR A C 1
ATOM 797 O O . THR A 1 102 ? 22.267 14.542 -14.857 1.00 98.19 102 THR A O 1
ATOM 800 N N . ALA A 1 103 ? 22.226 15.259 -16.980 1.00 97.56 103 ALA A N 1
ATOM 801 C CA . ALA A 1 103 ? 20.873 15.809 -16.901 1.00 97.56 103 ALA A CA 1
ATOM 802 C C . ALA A 1 103 ? 19.822 14.744 -16.533 1.00 97.56 103 ALA A C 1
ATOM 804 O O . ALA A 1 103 ? 18.855 15.019 -15.821 1.00 97.56 103 ALA A O 1
ATOM 805 N N . SER A 1 104 ? 19.973 13.503 -17.014 1.00 96.62 104 SER A N 1
ATOM 806 C CA . SER A 1 104 ? 19.097 12.400 -16.603 1.00 96.62 104 SER A CA 1
ATOM 807 C C . SER A 1 104 ? 19.301 12.015 -15.135 1.00 96.62 104 SER A C 1
ATOM 809 O O . SER A 1 104 ? 18.312 11.864 -14.418 1.00 96.62 104 SER A O 1
ATOM 811 N N . GLY A 1 105 ? 20.551 11.958 -14.667 1.00 97.31 105 GLY A N 1
ATOM 812 C CA . GLY A 1 105 ? 20.897 11.645 -13.282 1.00 97.31 105 GLY A CA 1
ATOM 813 C C . GLY A 1 105 ? 20.391 12.700 -12.300 1.00 97.31 105 GLY A C 1
ATOM 814 O O . GLY A 1 105 ? 19.773 12.353 -11.295 1.00 97.31 105 GLY A O 1
ATOM 815 N N . GLU A 1 106 ? 20.553 13.984 -12.620 1.00 97.56 106 GLU A N 1
ATOM 816 C CA . GLU A 1 106 ? 20.045 15.099 -11.813 1.00 97.56 106 GLU A CA 1
ATOM 817 C C . GLU A 1 106 ? 18.517 15.070 -11.695 1.00 97.56 106 GLU A C 1
ATOM 819 O O . GLU A 1 106 ? 17.972 15.189 -10.594 1.00 97.56 106 GLU A O 1
ATOM 824 N N . ARG A 1 107 ? 17.805 14.832 -12.807 1.00 96.69 107 ARG A N 1
ATOM 825 C CA . ARG A 1 107 ? 16.339 14.693 -12.792 1.00 96.69 107 ARG A CA 1
ATOM 826 C C . ARG A 1 107 ? 15.886 13.484 -11.979 1.00 96.69 107 ARG A C 1
ATOM 828 O O . ARG A 1 107 ? 14.934 13.600 -11.206 1.00 96.69 107 ARG A O 1
ATOM 835 N N . MET A 1 108 ? 16.568 12.345 -12.106 1.00 96.88 108 MET A N 1
ATOM 836 C CA . MET A 1 108 ? 16.277 11.153 -11.304 1.00 96.88 108 MET A CA 1
ATOM 837 C C . MET A 1 108 ? 16.487 11.429 -9.813 1.00 96.88 108 MET A C 1
ATOM 839 O O . MET A 1 108 ? 15.579 11.178 -9.022 1.00 96.88 108 MET A O 1
ATOM 843 N N . ALA A 1 109 ? 17.617 12.028 -9.432 1.00 97.44 109 ALA A N 1
ATOM 844 C CA . ALA A 1 109 ? 17.909 12.393 -8.049 1.00 97.44 109 ALA A CA 1
ATOM 845 C C . ALA A 1 109 ? 16.871 13.375 -7.480 1.00 97.44 109 ALA A C 1
ATOM 847 O O . ALA A 1 109 ? 16.370 13.179 -6.368 1.00 97.44 109 ALA A O 1
ATOM 848 N N . HIS A 1 110 ? 16.487 14.394 -8.255 1.00 97.19 110 HIS A N 1
ATOM 849 C CA . HIS A 1 110 ? 15.462 15.352 -7.852 1.00 97.19 110 HIS A CA 1
ATOM 850 C C . HIS A 1 110 ? 14.096 14.677 -7.668 1.00 97.19 110 HIS A C 1
ATOM 852 O O . HIS A 1 110 ? 13.459 14.843 -6.628 1.00 97.19 110 HIS A O 1
ATOM 858 N N . SER A 1 111 ? 13.668 13.857 -8.632 1.00 97.38 111 SER A N 1
ATOM 859 C CA . SER A 1 111 ? 12.393 13.134 -8.551 1.00 97.38 111 SER A CA 1
ATOM 860 C C . SER A 1 111 ? 12.348 12.164 -7.365 1.00 97.38 111 SER A C 1
ATOM 862 O O . SER A 1 111 ? 11.345 12.118 -6.652 1.00 97.38 111 SER A O 1
ATOM 864 N N . ALA A 1 112 ? 13.451 11.464 -7.079 1.00 97.50 112 ALA A N 1
ATOM 865 C CA . ALA A 1 112 ? 13.571 10.578 -5.929 1.00 97.50 112 ALA A CA 1
ATOM 866 C C . ALA A 1 112 ? 13.480 11.355 -4.608 1.00 97.50 112 ALA A C 1
ATOM 868 O O . ALA A 1 112 ? 12.739 10.959 -3.707 1.00 97.50 112 ALA A O 1
ATOM 869 N N . LYS A 1 113 ? 14.169 12.499 -4.501 1.00 97.69 113 LYS A N 1
ATOM 870 C CA . LYS A 1 113 ? 14.103 13.373 -3.321 1.00 97.69 113 LYS A CA 1
ATOM 871 C C . LYS A 1 113 ? 12.680 13.881 -3.079 1.00 97.69 113 LYS A C 1
ATOM 873 O O . LYS A 1 113 ? 12.192 13.810 -1.950 1.00 97.69 113 LYS A O 1
ATOM 878 N N . THR A 1 114 ? 12.001 14.334 -4.129 1.00 97.50 114 THR A N 1
ATOM 879 C CA . THR A 1 114 ? 10.613 14.812 -4.056 1.00 97.50 114 THR A CA 1
ATOM 880 C C . THR A 1 114 ? 9.648 13.684 -3.694 1.00 97.50 114 THR A C 1
ATOM 882 O O . THR A 1 114 ? 8.808 13.860 -2.815 1.00 97.50 114 THR A O 1
ATOM 885 N N . LEU A 1 115 ? 9.808 12.489 -4.273 1.00 97.75 115 LEU A N 1
ATOM 886 C CA . LEU A 1 115 ? 9.007 11.316 -3.917 1.00 97.75 115 LEU A CA 1
ATOM 887 C C . LEU A 1 115 ? 9.168 10.946 -2.438 1.00 97.75 115 LEU A C 1
ATOM 889 O O . LEU A 1 115 ? 8.175 10.689 -1.758 1.00 97.75 115 LEU A O 1
ATOM 893 N N . MET A 1 116 ? 10.402 10.932 -1.926 1.00 97.75 116 MET A N 1
ATOM 894 C CA . MET A 1 116 ? 10.666 10.620 -0.519 1.00 97.75 116 MET A CA 1
ATOM 895 C C . MET A 1 116 ? 10.094 11.681 0.420 1.00 97.75 116 MET A C 1
ATOM 897 O O . MET A 1 116 ? 9.523 11.327 1.451 1.00 97.75 116 MET A O 1
ATOM 901 N N . ARG A 1 117 ? 10.180 12.965 0.053 1.00 97.38 117 ARG A N 1
ATOM 902 C CA . ARG A 1 117 ? 9.548 14.056 0.805 1.00 97.38 117 ARG A CA 1
ATOM 903 C C . ARG A 1 117 ? 8.028 13.906 0.839 1.00 97.38 117 ARG A C 1
ATOM 905 O O . ARG A 1 117 ? 7.463 13.831 1.921 1.00 97.38 117 ARG A O 1
ATOM 912 N N . ASN A 1 118 ? 7.391 13.717 -0.315 1.00 97.19 118 ASN A N 1
ATOM 913 C CA . ASN A 1 118 ? 5.940 13.535 -0.406 1.00 97.19 118 ASN A CA 1
ATOM 914 C C . ASN A 1 118 ? 5.463 12.305 0.383 1.00 97.19 118 ASN A C 1
ATOM 916 O O . ASN A 1 118 ? 4.409 12.340 1.018 1.00 97.19 118 ASN A O 1
ATOM 920 N N . ARG A 1 119 ? 6.238 11.210 0.375 1.00 96.81 119 ARG A N 1
ATOM 921 C CA . ARG A 1 119 ? 5.956 10.030 1.207 1.00 96.81 119 ARG A CA 1
ATOM 922 C C . ARG A 1 119 ? 6.035 10.364 2.696 1.00 96.81 119 ARG A C 1
ATOM 924 O O . ARG A 1 119 ? 5.123 9.991 3.427 1.00 96.81 119 ARG A O 1
ATOM 931 N N . ARG A 1 120 ? 7.075 11.080 3.141 1.00 97.25 120 ARG A N 1
ATOM 932 C CA . ARG A 1 120 ? 7.207 11.523 4.541 1.00 97.25 120 ARG A CA 1
ATOM 933 C C . ARG A 1 120 ? 6.055 12.430 4.960 1.00 97.25 120 ARG A C 1
ATOM 935 O O . ARG A 1 120 ? 5.434 12.152 5.979 1.00 97.25 120 ARG A O 1
ATOM 942 N N . ASP A 1 121 ? 5.715 13.427 4.151 1.00 97.06 121 ASP A N 1
ATOM 943 C CA . ASP A 1 121 ? 4.621 14.361 4.439 1.00 97.06 121 ASP A CA 1
ATOM 944 C C . ASP A 1 121 ? 3.271 13.626 4.506 1.00 97.06 121 ASP A C 1
ATOM 946 O O . ASP A 1 121 ? 2.462 13.861 5.406 1.00 97.06 121 ASP A O 1
ATOM 950 N N . ARG A 1 122 ? 3.050 12.644 3.618 1.00 97.25 122 ARG A N 1
ATOM 951 C CA . ARG A 1 122 ? 1.868 11.771 3.665 1.00 97.25 122 ARG A CA 1
ATOM 952 C C . ARG A 1 122 ? 1.814 10.945 4.950 1.00 97.25 122 ARG A C 1
ATOM 954 O O . ARG A 1 122 ? 0.738 10.836 5.539 1.00 97.25 122 ARG A O 1
ATOM 961 N N . PHE A 1 123 ? 2.930 10.355 5.379 1.00 97.44 123 PHE A N 1
ATOM 962 C CA . PHE A 1 123 ? 2.980 9.588 6.626 1.00 97.44 123 PHE A CA 1
ATOM 963 C C . PHE A 1 123 ? 2.774 10.479 7.854 1.00 97.44 123 PHE A C 1
ATOM 965 O O . PHE A 1 123 ? 1.980 10.112 8.715 1.00 97.44 123 PHE A O 1
ATOM 972 N N . ALA A 1 124 ? 3.370 11.672 7.891 1.00 97.69 124 ALA A N 1
ATOM 973 C CA . ALA A 1 124 ? 3.143 12.649 8.955 1.00 97.69 124 ALA A CA 1
ATOM 974 C C . ALA A 1 124 ? 1.664 13.075 9.028 1.00 97.69 124 ALA A C 1
ATOM 976 O O . ALA A 1 124 ? 1.056 13.086 10.099 1.00 97.69 124 ALA A O 1
ATOM 977 N N . GLY A 1 125 ? 1.029 13.337 7.880 1.00 96.81 125 GLY A N 1
ATOM 978 C CA . GLY A 1 125 ? -0.401 13.650 7.822 1.00 96.81 125 GLY A CA 1
ATOM 979 C C . GLY A 1 125 ? -1.305 12.483 8.246 1.00 96.81 125 GLY A C 1
ATOM 980 O O . GLY A 1 125 ? -2.357 12.691 8.855 1.00 96.81 125 GLY A O 1
ATOM 981 N N . LEU A 1 126 ? -0.920 11.237 7.947 1.00 97.12 126 LEU A N 1
ATOM 982 C CA . LEU A 1 126 ? -1.621 10.047 8.441 1.00 97.12 126 LEU A CA 1
ATOM 983 C C . LEU A 1 126 ? -1.453 9.877 9.951 1.00 97.12 126 LEU A C 1
ATOM 985 O O . LEU A 1 126 ? -2.433 9.571 10.622 1.00 97.12 126 LEU A O 1
ATOM 989 N N . GLU A 1 127 ? -0.262 10.127 10.488 1.00 97.25 127 GLU A N 1
ATOM 990 C CA . GLU A 1 127 ? 0.015 10.051 11.921 1.00 97.25 127 GLU A CA 1
ATOM 991 C C . GLU A 1 127 ? -0.855 11.034 12.715 1.00 97.25 127 GLU A C 1
ATOM 993 O O . GLU A 1 127 ? -1.521 10.636 13.674 1.00 97.25 127 GLU A O 1
ATOM 998 N N . ILE A 1 128 ? -0.914 12.298 12.282 1.00 97.00 128 ILE A N 1
ATOM 999 C CA . ILE A 1 128 ? -1.739 13.334 12.921 1.00 97.00 128 ILE A CA 1
ATOM 1000 C C . ILE A 1 128 ? -3.218 12.924 12.910 1.00 97.00 128 ILE A C 1
ATOM 1002 O O . ILE A 1 128 ? -3.883 12.960 13.948 1.00 97.00 128 ILE A O 1
ATOM 1006 N N . ARG A 1 129 ? -3.737 12.472 11.759 1.00 96.12 129 ARG A N 1
ATOM 1007 C CA . ARG A 1 129 ? -5.140 12.037 11.637 1.00 96.12 129 ARG A CA 1
ATOM 1008 C C . ARG A 1 129 ? -5.443 10.788 12.455 1.00 96.12 129 ARG A C 1
ATOM 1010 O O . ARG A 1 129 ? -6.500 10.728 13.075 1.00 96.12 129 ARG A O 1
ATOM 1017 N N . LEU A 1 130 ? -4.536 9.814 12.491 1.00 97.00 130 LEU A N 1
ATOM 1018 C CA . LEU A 1 130 ? -4.703 8.597 13.282 1.00 97.00 130 LEU A CA 1
ATOM 1019 C C . LEU A 1 130 ? -4.732 8.923 14.780 1.00 97.00 130 LEU A C 1
ATOM 1021 O O . LEU A 1 130 ? -5.603 8.429 15.494 1.00 97.00 130 LEU A O 1
ATOM 1025 N N . LYS A 1 131 ? -3.838 9.802 15.254 1.00 96.62 131 LYS A N 1
ATOM 1026 C CA . LYS A 1 131 ? -3.836 10.292 16.642 1.00 96.62 131 LYS A CA 1
ATOM 1027 C C . LYS A 1 131 ? -5.153 10.993 16.985 1.00 96.62 131 LYS A C 1
ATOM 1029 O O . LYS A 1 131 ? -5.784 10.640 17.982 1.00 96.62 131 LYS A O 1
ATOM 1034 N N . ALA A 1 132 ? -5.604 11.921 16.140 1.00 96.44 132 ALA A N 1
ATOM 1035 C CA . ALA A 1 132 ? -6.868 12.631 16.335 1.00 96.44 132 ALA A CA 1
ATOM 1036 C C . ALA A 1 132 ? -8.081 11.680 16.319 1.00 96.44 132 ALA A C 1
ATOM 1038 O O . ALA A 1 132 ? -8.935 11.748 17.203 1.00 96.44 132 ALA A O 1
ATOM 1039 N N . SER A 1 133 ? -8.127 10.746 15.365 1.00 95.62 133 SER A N 1
ATOM 1040 C CA . SER A 1 133 ? -9.188 9.740 15.253 1.00 95.62 133 SER A CA 1
ATOM 1041 C C . SER A 1 133 ? -9.223 8.813 16.467 1.00 95.62 133 SER A C 1
ATOM 1043 O O . SER A 1 133 ? -10.291 8.597 17.035 1.00 95.62 133 SER A O 1
ATOM 1045 N N . LYS A 1 134 ? -8.066 8.327 16.936 1.00 96.94 134 LYS A N 1
ATOM 1046 C CA . LYS A 1 134 ? -7.970 7.478 18.132 1.00 96.94 134 LYS A CA 1
ATOM 1047 C C . LYS A 1 134 ? -8.509 8.190 19.373 1.00 96.94 134 LYS A C 1
ATOM 1049 O O . LYS A 1 134 ? -9.266 7.589 20.133 1.00 96.94 134 LYS A O 1
ATOM 1054 N N . LEU A 1 135 ? -8.153 9.462 19.568 1.00 96.25 135 LEU A N 1
ATOM 1055 C CA . LEU A 1 135 ? -8.648 10.264 20.691 1.00 96.25 135 LEU A CA 1
ATOM 1056 C C . LEU A 1 135 ? -10.154 10.528 20.586 1.00 96.25 135 LEU A C 1
ATOM 1058 O O . LEU A 1 135 ? -10.869 10.362 21.575 1.00 96.25 135 LEU A O 1
ATOM 1062 N N . SER A 1 136 ? -10.642 10.885 19.395 1.00 96.25 136 SER A N 1
ATOM 1063 C CA . SER A 1 136 ? -12.070 11.103 19.142 1.00 96.25 136 SER A CA 1
ATOM 1064 C C . SER A 1 136 ? -12.888 9.834 19.396 1.00 96.25 136 SER A C 1
ATOM 1066 O O . SER A 1 136 ? -13.851 9.864 20.160 1.00 96.25 136 SER A O 1
ATOM 1068 N N . ASN A 1 137 ? -12.444 8.691 18.865 1.00 96.88 137 ASN A N 1
ATOM 1069 C CA . ASN A 1 137 ? -13.091 7.397 19.076 1.00 96.88 137 ASN A CA 1
ATOM 1070 C C . ASN A 1 137 ? -13.083 6.992 20.553 1.00 96.88 137 ASN A C 1
ATOM 1072 O O . ASN A 1 137 ? -14.115 6.584 21.080 1.00 96.88 137 ASN A O 1
ATOM 1076 N N . ALA A 1 138 ? -11.957 7.152 21.254 1.00 96.50 138 ALA A N 1
ATOM 1077 C CA . ALA A 1 138 ? -11.888 6.868 22.686 1.00 96.50 138 ALA A CA 1
ATOM 1078 C C . ALA A 1 138 ? -12.847 7.760 23.494 1.00 96.50 138 ALA A C 1
ATOM 1080 O O . ALA A 1 138 ? -13.509 7.281 24.416 1.00 96.50 138 ALA A O 1
ATOM 1081 N N . LYS A 1 139 ? -12.962 9.048 23.140 1.00 96.56 139 LYS A N 1
ATOM 1082 C CA . LYS A 1 139 ? -13.907 9.979 23.770 1.00 96.56 139 LYS A CA 1
ATOM 1083 C C . LYS A 1 139 ? -15.357 9.583 23.489 1.00 96.56 139 LYS A C 1
ATOM 1085 O O . LYS A 1 139 ? -16.148 9.546 24.427 1.00 96.56 139 LYS A O 1
ATOM 1090 N N . ALA A 1 140 ? -15.688 9.247 22.244 1.00 96.56 140 ALA A N 1
ATOM 1091 C CA . ALA A 1 140 ? -17.023 8.805 21.855 1.00 96.56 140 ALA A CA 1
ATOM 1092 C C . ALA A 1 140 ? -17.437 7.539 22.621 1.00 96.56 140 ALA A C 1
ATOM 1094 O O . ALA A 1 140 ? -18.504 7.515 23.223 1.00 96.56 140 ALA A O 1
ATOM 1095 N N . GLN A 1 141 ? -16.555 6.537 22.707 1.00 96.56 141 GLN A N 1
ATOM 1096 C CA . GLN A 1 141 ? -16.814 5.310 23.469 1.00 96.56 141 GLN A CA 1
ATOM 1097 C C . GLN A 1 141 ? -17.035 5.587 24.962 1.00 96.56 141 GLN A C 1
ATOM 1099 O O . GLN A 1 141 ? -17.983 5.077 25.556 1.00 96.56 141 GLN A O 1
ATOM 1104 N N . ARG A 1 142 ? -16.218 6.458 25.573 1.00 96.62 142 ARG A N 1
ATOM 1105 C CA . ARG A 1 142 ? -16.419 6.879 26.972 1.00 96.62 142 ARG A CA 1
ATOM 1106 C C . ARG A 1 142 ? -17.767 7.569 27.178 1.00 96.62 142 ARG A C 1
ATOM 1108 O O . ARG A 1 142 ? -18.426 7.313 28.181 1.00 96.62 142 ARG A O 1
ATOM 1115 N N . GLN A 1 143 ? -18.180 8.423 26.243 1.00 97.12 143 GLN A N 1
ATOM 1116 C CA . GLN A 1 143 ? -19.475 9.103 26.303 1.00 97.12 143 GLN A CA 1
ATOM 1117 C C . GLN A 1 143 ? -20.646 8.128 26.142 1.00 97.12 143 GLN A C 1
ATOM 1119 O O . GLN A 1 143 ? -21.622 8.250 26.877 1.00 97.12 143 GLN A O 1
ATOM 1124 N N . THR A 1 144 ? -20.549 7.147 25.241 1.00 97.50 144 THR A N 1
ATOM 1125 C CA . THR A 1 144 ? -21.559 6.088 25.096 1.00 97.50 144 THR A CA 1
ATOM 1126 C C . THR A 1 144 ? -21.702 5.291 26.390 1.00 97.50 144 THR A C 1
ATOM 1128 O O . THR A 1 144 ? -22.801 5.210 26.927 1.00 97.50 144 THR A O 1
ATOM 1131 N N . ILE A 1 145 ? -20.589 4.827 26.973 1.00 97.75 145 ILE A N 1
ATOM 1132 C CA . ILE A 1 145 ? -20.597 4.103 28.256 1.00 97.75 145 ILE A CA 1
ATOM 1133 C C . ILE A 1 145 ? -21.220 4.951 29.375 1.00 97.75 145 ILE A C 1
ATOM 1135 O O . ILE A 1 145 ? -21.981 4.431 30.189 1.00 97.75 145 ILE A O 1
ATOM 1139 N N . ALA A 1 146 ? -20.915 6.252 29.435 1.00 97.62 146 ALA A N 1
ATOM 1140 C CA . ALA A 1 146 ? -21.500 7.148 30.432 1.00 97.62 146 ALA A CA 1
ATOM 1141 C C . ALA A 1 146 ? -23.026 7.269 30.272 1.00 97.62 146 ALA A C 1
ATOM 1143 O O . ALA A 1 146 ? -23.757 7.092 31.245 1.00 97.62 146 ALA A O 1
ATOM 1144 N N . ARG A 1 147 ? -23.515 7.476 29.042 1.00 97.31 147 ARG A N 1
ATOM 1145 C CA . ARG A 1 147 ? -24.957 7.547 28.742 1.00 97.31 147 ARG A CA 1
ATOM 1146 C C . ARG A 1 147 ? -25.676 6.241 29.058 1.00 97.31 147 ARG A C 1
ATOM 1148 O O . ARG A 1 147 ? -26.773 6.267 29.616 1.00 97.31 147 ARG A O 1
ATOM 1155 N N . ASP A 1 148 ? -25.059 5.109 28.733 1.00 97.06 148 ASP A N 1
ATOM 1156 C CA . ASP A 1 148 ? -25.622 3.794 29.026 1.00 97.06 148 ASP A CA 1
ATOM 1157 C C . ASP A 1 148 ? -25.699 3.555 30.535 1.00 97.06 148 ASP A C 1
ATOM 1159 O O . ASP A 1 148 ? -26.730 3.095 31.019 1.00 97.06 148 ASP A O 1
ATOM 1163 N N . ARG A 1 149 ? -24.679 3.963 31.304 1.00 97.62 149 ARG A N 1
ATOM 1164 C CA . ARG A 1 149 ? -24.714 3.929 32.778 1.00 97.62 149 ARG A CA 1
ATOM 1165 C C . ARG A 1 149 ? -25.819 4.810 33.356 1.00 97.62 149 ARG A C 1
ATOM 1167 O O . ARG A 1 149 ? -26.556 4.379 34.235 1.00 97.62 149 ARG A O 1
ATOM 1174 N N . GLU A 1 150 ? -25.985 6.030 32.859 1.00 97.81 150 GLU A N 1
ATOM 1175 C CA . GLU A 1 150 ? -27.087 6.900 33.289 1.00 97.81 150 GLU A CA 1
ATOM 1176 C C . GLU A 1 150 ? -28.457 6.297 32.947 1.00 97.81 150 GLU A C 1
ATOM 1178 O O . GLU A 1 150 ? -29.423 6.428 33.703 1.00 97.81 150 GLU A O 1
ATOM 1183 N N . ARG A 1 151 ? -28.575 5.634 31.791 1.00 97.88 151 ARG A N 1
ATOM 1184 C CA . ARG A 1 151 ? -29.802 4.945 31.383 1.00 97.88 151 ARG A CA 1
ATOM 1185 C C . ARG A 1 151 ? -30.092 3.745 32.281 1.00 97.88 151 ARG A C 1
ATOM 1187 O O . ARG A 1 151 ? -31.235 3.600 32.713 1.00 97.88 151 ARG A O 1
ATOM 1194 N N . THR A 1 152 ? -29.094 2.917 32.586 1.00 98.12 152 THR A N 1
ATOM 1195 C CA . THR A 1 152 ? -29.271 1.755 33.467 1.00 98.12 152 THR A CA 1
ATOM 1196 C C . THR A 1 152 ? -29.626 2.179 34.886 1.00 98.12 152 THR A C 1
ATOM 1198 O O . THR A 1 152 ? -30.558 1.611 35.449 1.00 98.12 152 THR A O 1
ATOM 1201 N N . LEU A 1 153 ? -28.995 3.224 35.433 1.00 98.19 153 LEU A N 1
ATOM 1202 C CA . LEU A 1 153 ? -29.339 3.771 36.751 1.00 98.19 153 LEU A CA 1
ATOM 1203 C C . LEU A 1 153 ? -30.787 4.275 36.807 1.00 98.19 153 LEU A C 1
ATOM 1205 O O . LEU A 1 153 ? -31.529 3.910 37.718 1.00 98.19 153 LEU A O 1
ATOM 1209 N N . ARG A 1 154 ? -31.229 5.042 35.801 1.00 97.88 154 ARG A N 1
ATOM 1210 C CA . ARG A 1 154 ? -32.622 5.521 35.723 1.00 97.88 154 ARG A CA 1
ATOM 1211 C C . ARG A 1 154 ? -33.629 4.377 35.629 1.00 97.88 154 ARG A C 1
ATOM 1213 O O . ARG A 1 154 ? -34.678 4.424 36.272 1.00 97.88 154 ARG A O 1
ATOM 1220 N N . LEU A 1 155 ? -33.329 3.348 34.834 1.00 98.12 155 LEU A N 1
ATOM 1221 C CA . LEU A 1 155 ? -34.187 2.166 34.720 1.00 98.12 155 LEU A CA 1
ATOM 1222 C C . LEU A 1 155 ? -34.222 1.365 36.025 1.00 98.12 155 LEU A C 1
ATOM 1224 O O . LEU A 1 155 ? -35.305 0.962 36.444 1.00 98.12 155 LEU A O 1
ATOM 1228 N N . ALA A 1 156 ? -33.078 1.189 36.689 1.00 98.00 156 ALA A N 1
ATOM 1229 C CA . ALA A 1 156 ? -32.988 0.511 37.978 1.00 98.00 156 ALA A CA 1
ATOM 1230 C C . ALA A 1 156 ? -33.791 1.247 39.060 1.00 98.00 156 ALA A C 1
ATOM 1232 O O . ALA A 1 156 ? -34.554 0.625 39.798 1.00 98.00 156 ALA A O 1
ATOM 1233 N N . GLU A 1 157 ? -33.697 2.577 39.118 1.00 97.81 157 GLU A N 1
ATOM 1234 C CA . GLU A 1 157 ? -34.469 3.373 40.069 1.00 97.81 157 GLU A CA 1
ATOM 1235 C C . GLU A 1 157 ? -35.976 3.292 39.794 1.00 97.81 157 GLU A C 1
ATOM 1237 O O . GLU A 1 157 ? -36.767 3.086 40.719 1.00 97.81 157 GLU A O 1
ATOM 1242 N N . ARG A 1 158 ? -36.386 3.383 38.521 1.00 97.94 158 ARG A N 1
ATOM 1243 C CA . ARG A 1 158 ? -37.790 3.214 38.124 1.00 97.94 158 ARG A CA 1
ATOM 1244 C C . ARG A 1 158 ? -38.313 1.820 38.474 1.00 97.94 158 ARG A C 1
ATOM 1246 O O . ARG A 1 158 ? -39.429 1.716 38.979 1.00 97.94 158 ARG A O 1
ATOM 1253 N N . ALA A 1 159 ? -37.520 0.774 38.240 1.00 97.75 159 ALA A N 1
ATOM 1254 C CA . ALA A 1 159 ? -37.868 -0.599 38.593 1.00 97.75 159 ALA A CA 1
ATOM 1255 C C . ALA A 1 159 ? -38.015 -0.766 40.111 1.00 97.75 159 ALA A C 1
ATOM 1257 O O . ALA A 1 159 ? -39.013 -1.317 40.565 1.00 97.75 159 ALA A O 1
ATOM 1258 N N . ARG A 1 160 ? -37.085 -0.214 40.904 1.00 97.88 160 ARG A N 1
ATOM 1259 C CA . ARG A 1 160 ? -37.152 -0.246 42.372 1.00 97.88 160 ARG A CA 1
ATOM 1260 C C . ARG A 1 160 ? -38.420 0.425 42.898 1.00 97.88 160 ARG A C 1
ATOM 1262 O O . ARG A 1 160 ? -39.102 -0.148 43.740 1.00 97.88 160 ARG A O 1
ATOM 1269 N N . ARG A 1 161 ? -38.760 1.609 42.376 1.00 97.38 161 ARG A N 1
ATOM 1270 C CA . ARG A 1 161 ? -39.998 2.320 42.741 1.00 97.38 161 ARG A CA 1
ATOM 1271 C C . ARG A 1 161 ? -41.239 1.515 42.353 1.00 97.38 161 ARG A C 1
ATOM 1273 O O . ARG A 1 161 ? -42.125 1.344 43.178 1.00 97.38 161 ARG A O 1
ATOM 1280 N N . ALA A 1 162 ? -41.282 0.978 41.132 1.00 98.00 162 ALA A N 1
ATOM 1281 C CA . ALA A 1 162 ? -42.402 0.159 40.675 1.00 98.00 162 ALA A CA 1
ATOM 1282 C C . ALA A 1 162 ? -42.588 -1.090 41.548 1.00 98.00 162 ALA A C 1
ATOM 1284 O O . ALA A 1 162 ? -43.715 -1.390 41.937 1.00 9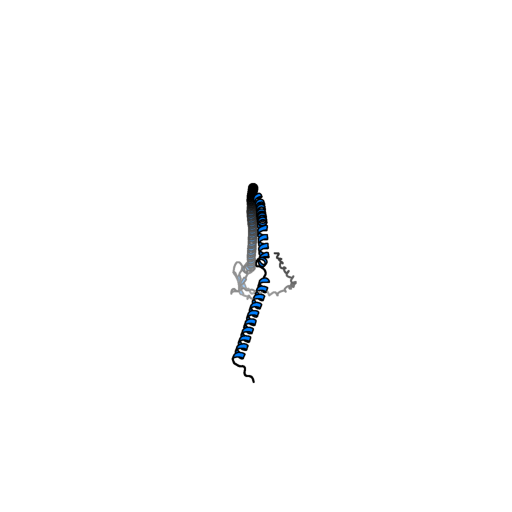8.00 162 ALA A O 1
ATOM 1285 N N . LEU A 1 163 ? -41.500 -1.780 41.902 1.00 98.06 163 LEU A N 1
ATOM 1286 C CA . LEU A 1 163 ? -41.537 -2.931 42.803 1.00 98.06 163 LEU A CA 1
ATOM 1287 C C . LEU A 1 163 ? -42.076 -2.541 44.180 1.00 98.06 163 LEU A C 1
ATOM 1289 O O . LEU A 1 163 ? -43.031 -3.170 44.624 1.00 98.06 163 LEU A O 1
ATOM 1293 N N . ALA A 1 164 ? -41.554 -1.472 44.790 1.00 97.88 164 ALA A N 1
ATOM 1294 C CA . ALA A 1 164 ? -42.023 -0.980 46.088 1.00 97.88 164 ALA A CA 1
ATOM 1295 C C . ALA A 1 164 ? -43.531 -0.667 46.075 1.00 97.88 164 ALA A C 1
ATOM 1297 O O . ALA A 1 164 ? -44.291 -1.189 46.890 1.00 97.88 164 ALA A O 1
ATOM 1298 N N . THR A 1 165 ? -43.998 0.085 45.074 1.00 97.75 165 THR A N 1
ATOM 1299 C CA . THR A 1 165 ? -45.427 0.395 44.920 1.00 97.75 165 THR A CA 1
ATOM 1300 C C . THR A 1 165 ? -46.268 -0.863 44.690 1.00 97.75 165 THR A C 1
ATOM 1302 O O . THR A 1 165 ? -47.399 -0.956 45.163 1.00 97.75 165 THR A O 1
ATOM 1305 N N . THR A 1 166 ? -45.745 -1.853 43.962 1.00 98.06 166 THR A N 1
ATOM 1306 C CA . THR A 1 166 ? -46.470 -3.108 43.711 1.00 98.06 166 THR A CA 1
ATOM 1307 C C . THR A 1 166 ? -46.582 -3.934 44.990 1.00 98.06 166 THR A C 1
ATOM 1309 O O . THR A 1 166 ? -47.666 -4.428 45.296 1.00 98.06 166 THR A O 1
ATOM 1312 N N . THR A 1 167 ? -45.506 -4.032 45.777 1.00 97.81 167 THR A N 1
ATOM 1313 C CA . THR A 1 167 ? -45.517 -4.716 47.077 1.00 97.81 167 THR A CA 1
ATOM 1314 C C . THR A 1 167 ? -46.444 -4.032 48.077 1.00 97.81 167 THR A C 1
ATOM 1316 O O . THR A 1 167 ? -47.217 -4.718 48.737 1.00 97.81 167 THR A O 1
ATOM 1319 N N . GLU A 1 168 ? -46.455 -2.697 48.133 1.00 97.69 168 GLU A N 1
ATOM 1320 C CA . GLU A 1 168 ? -47.371 -1.928 48.988 1.00 97.69 168 GLU A CA 1
ATOM 1321 C C . GLU A 1 168 ? -48.836 -2.170 48.609 1.00 97.69 168 GLU A C 1
ATOM 1323 O O . GLU A 1 168 ? -49.670 -2.425 49.474 1.00 97.69 168 GLU A O 1
ATOM 1328 N N . ARG A 1 169 ? -49.160 -2.165 47.308 1.00 97.56 169 ARG A N 1
ATOM 1329 C CA . ARG A 1 169 ? -50.519 -2.460 46.822 1.00 97.56 169 ARG A CA 1
ATOM 1330 C C . ARG A 1 169 ? -50.959 -3.880 47.158 1.00 97.56 169 ARG A C 1
ATOM 1332 O O . ARG A 1 169 ? -52.108 -4.085 47.545 1.00 97.56 169 ARG A O 1
ATOM 1339 N N . LEU A 1 170 ? -50.066 -4.857 47.002 1.00 97.62 170 LEU A N 1
ATOM 1340 C CA . LEU A 1 170 ? -50.347 -6.246 47.362 1.00 97.62 170 LEU A CA 1
ATOM 1341 C C . LEU A 1 170 ? -50.560 -6.387 48.873 1.00 97.62 170 LEU A C 1
ATOM 1343 O O . LEU A 1 170 ? -51.543 -7.002 49.280 1.00 97.62 170 LEU A O 1
ATOM 1347 N N . ALA A 1 171 ? -49.715 -5.758 49.694 1.00 97.31 171 ALA A N 1
ATOM 1348 C CA . ALA A 1 171 ? -49.866 -5.741 51.146 1.00 97.31 171 ALA A CA 1
ATOM 1349 C C . ALA A 1 171 ? -51.194 -5.096 51.573 1.00 97.31 171 ALA A C 1
ATOM 1351 O O . ALA A 1 171 ? -51.934 -5.682 52.360 1.00 97.31 171 ALA A O 1
ATOM 1352 N N . ALA A 1 172 ? -51.552 -3.947 50.992 1.00 96.69 172 ALA A N 1
ATOM 1353 C CA . ALA A 1 172 ? -52.828 -3.281 51.245 1.00 96.69 172 ALA A CA 1
ATOM 1354 C C . ALA A 1 172 ? -54.027 -4.156 50.844 1.00 96.69 172 ALA A C 1
ATOM 1356 O O . ALA A 1 172 ? -55.012 -4.232 51.575 1.00 96.69 172 ALA A O 1
ATOM 1357 N N . ARG A 1 173 ? -53.940 -4.873 49.715 1.00 97.31 173 ARG A N 1
ATOM 1358 C CA . ARG A 1 173 ? -54.989 -5.801 49.268 1.00 97.31 173 ARG A CA 1
ATOM 1359 C C . ARG A 1 173 ? -55.154 -6.985 50.220 1.00 97.31 173 ARG A C 1
ATOM 1361 O O . ARG A 1 173 ? -56.287 -7.369 50.510 1.00 97.31 173 ARG A O 1
ATOM 1368 N N . VAL A 1 174 ? -54.051 -7.555 50.708 1.00 97.00 174 VAL A N 1
ATOM 1369 C CA . VAL A 1 174 ? -54.075 -8.637 51.705 1.00 97.00 174 VAL A CA 1
ATOM 1370 C C . VAL A 1 174 ? -54.662 -8.132 53.022 1.00 97.00 174 VAL A C 1
ATOM 1372 O O . VAL A 1 174 ? -55.572 -8.763 53.552 1.00 97.00 174 VAL A O 1
ATOM 1375 N N . ALA A 1 175 ? -54.226 -6.965 53.503 1.00 96.00 175 ALA A N 1
ATOM 1376 C CA . ALA A 1 175 ? -54.750 -6.351 54.720 1.00 96.00 175 ALA A CA 1
ATOM 1377 C C . ALA A 1 175 ? -56.259 -6.076 54.619 1.00 96.00 175 ALA A C 1
ATOM 1379 O O . ALA A 1 175 ? -57.015 -6.443 55.516 1.00 96.00 175 ALA A O 1
ATOM 1380 N N . HIS A 1 176 ? -56.715 -5.509 53.499 1.00 95.19 176 HIS A N 1
ATOM 1381 C CA . HIS A 1 176 ? -58.135 -5.268 53.247 1.00 95.19 176 HIS A CA 1
ATOM 1382 C C . HIS A 1 176 ? -58.944 -6.571 53.190 1.00 95.19 176 HIS A C 1
ATOM 1384 O O . HIS A 1 176 ? -60.006 -6.670 53.800 1.00 95.19 176 HIS A O 1
ATOM 1390 N N . SER A 1 177 ? -58.423 -7.600 52.516 1.00 94.50 177 SER A N 1
ATOM 1391 C CA . SER A 1 177 ? -59.066 -8.921 52.476 1.00 94.50 177 SER A CA 1
ATOM 1392 C C . SER A 1 177 ? -59.155 -9.541 53.876 1.00 94.50 177 SER A C 1
ATOM 1394 O O . SER A 1 177 ? -60.172 -10.138 54.217 1.00 94.50 177 SER A O 1
ATOM 1396 N N . GLY A 1 178 ? -58.134 -9.342 54.716 1.00 92.75 178 GLY A N 1
ATOM 1397 C CA . GLY A 1 178 ? -58.142 -9.742 56.123 1.00 92.75 178 GLY A CA 1
ATOM 1398 C C . GLY A 1 178 ? -59.189 -8.997 56.956 1.00 92.75 178 GLY A C 1
ATOM 1399 O O . GLY A 1 178 ? -59.890 -9.622 57.747 1.00 92.75 178 GLY A O 1
ATOM 1400 N N . GLN A 1 179 ? -59.359 -7.688 56.743 1.00 89.94 179 GLN A N 1
ATOM 1401 C CA . GLN A 1 179 ? -60.412 -6.896 57.394 1.00 89.94 179 GLN A CA 1
ATOM 1402 C C . GLN A 1 179 ? -61.815 -7.358 56.984 1.00 89.94 179 GLN A C 1
ATOM 1404 O O . GLN A 1 179 ? -62.678 -7.520 57.846 1.00 89.94 179 GLN A O 1
ATOM 1409 N N . LEU A 1 180 ? -62.038 -7.611 55.688 1.00 91.69 180 LEU A N 1
ATOM 1410 C CA . LEU A 1 180 ? -63.300 -8.157 55.185 1.00 91.69 180 LEU A CA 1
ATOM 1411 C C . LEU A 1 180 ? -63.588 -9.528 55.797 1.00 91.69 180 LEU A C 1
ATOM 1413 O O . LEU A 1 180 ? -64.688 -9.753 56.296 1.00 91.69 180 LEU A O 1
ATOM 1417 N N . LEU A 1 181 ? -62.592 -10.419 55.824 1.00 90.81 181 LEU A N 1
ATOM 1418 C CA . LEU A 1 181 ? -62.724 -11.734 56.442 1.00 90.81 181 LEU A CA 1
ATOM 1419 C C . LEU A 1 181 ? -63.029 -11.617 57.938 1.00 90.81 181 LEU A C 1
ATOM 1421 O O . LEU A 1 181 ? -63.913 -12.308 58.424 1.00 90.81 181 LEU A O 1
ATOM 1425 N N . GLY A 1 182 ? -62.377 -10.702 58.658 1.00 87.06 182 GLY A N 1
ATOM 1426 C CA . GLY A 1 182 ? -62.694 -10.414 60.056 1.00 87.06 182 GLY A CA 1
ATOM 1427 C C . GLY A 1 182 ? -64.139 -9.947 60.238 1.00 87.06 182 GLY A C 1
ATOM 1428 O O . GLY A 1 182 ? -64.858 -10.489 61.075 1.00 87.06 182 GLY A O 1
ATOM 1429 N N . ALA A 1 183 ? -64.594 -9.004 59.410 1.00 85.00 183 ALA A N 1
ATOM 1430 C CA . ALA A 1 183 ? -65.939 -8.446 59.485 1.00 85.00 183 ALA A CA 1
ATOM 1431 C C . ALA A 1 183 ? -67.049 -9.447 59.128 1.00 85.00 183 ALA A C 1
ATOM 1433 O O . ALA A 1 183 ? -68.120 -9.369 59.728 1.00 85.00 183 ALA A O 1
ATOM 1434 N N . LEU A 1 184 ? -66.798 -10.347 58.174 1.00 83.19 184 LEU A N 1
ATOM 1435 C CA . LEU A 1 184 ? -67.739 -11.370 57.699 1.00 83.19 184 LEU A CA 1
ATOM 1436 C C . LEU A 1 184 ? -67.600 -12.707 58.448 1.00 83.19 184 LEU A C 1
ATOM 1438 O O . LEU A 1 184 ? -68.438 -13.590 58.284 1.00 83.19 184 LEU A O 1
ATOM 1442 N N . SER A 1 185 ? -66.555 -12.884 59.261 1.00 83.50 185 SER A N 1
ATOM 1443 C CA . SER A 1 185 ? -66.377 -14.098 60.059 1.00 83.50 185 SER A CA 1
ATOM 1444 C C . SER A 1 185 ? -67.406 -14.179 61.183 1.00 83.50 185 SER A C 1
ATOM 1446 O O . SER A 1 185 ? -67.721 -13.176 61.826 1.00 83.50 185 SER A O 1
ATOM 1448 N N . TYR A 1 186 ? -67.858 -15.398 61.493 1.00 81.69 186 TYR A N 1
ATOM 1449 C CA . TYR A 1 186 ? -68.758 -15.637 62.625 1.00 81.69 186 TYR A CA 1
ATOM 1450 C C . TYR A 1 186 ? -68.175 -15.085 63.939 1.00 81.69 186 TYR A C 1
ATOM 1452 O O . TYR A 1 186 ? -68.907 -14.526 64.742 1.00 81.69 186 TYR A O 1
ATOM 1460 N N . ARG A 1 187 ? -66.847 -15.136 64.123 1.00 77.19 187 ARG A N 1
ATOM 1461 C CA . ARG A 1 187 ? -66.158 -14.552 65.288 1.00 77.19 187 ARG A CA 1
ATOM 1462 C C . ARG A 1 187 ? -66.355 -13.038 65.385 1.00 77.19 187 ARG A C 1
ATOM 1464 O O . ARG A 1 187 ? -66.610 -12.528 66.469 1.00 77.19 187 ARG A O 1
ATOM 1471 N N . GLY A 1 188 ? -66.268 -12.323 64.261 1.00 80.62 188 GLY A N 1
ATOM 1472 C CA . GLY A 1 188 ? -66.533 -10.884 64.207 1.00 80.62 188 GLY A CA 1
ATOM 1473 C C . GLY A 1 188 ? -68.007 -10.535 64.428 1.00 80.62 188 GLY A C 1
ATOM 1474 O O . GLY A 1 188 ? -68.309 -9.475 64.967 1.00 80.62 188 GLY A O 1
ATOM 1475 N N . VAL A 1 189 ? -68.928 -11.424 64.047 1.00 80.81 189 VAL A N 1
ATOM 1476 C CA . VAL A 1 189 ? -70.364 -11.288 64.341 1.00 80.81 189 VAL A CA 1
ATOM 1477 C C . VAL A 1 189 ? -70.635 -11.501 65.835 1.00 80.81 189 VAL A C 1
ATOM 1479 O O . VAL A 1 189 ? -71.304 -10.669 66.442 1.00 80.81 189 VAL A O 1
ATOM 1482 N N . LEU A 1 190 ? -70.039 -12.525 66.456 1.00 81.62 190 LEU A N 1
ATOM 1483 C CA . LEU A 1 190 ? -70.136 -12.762 67.902 1.00 81.62 190 LEU A CA 1
ATOM 1484 C C . LEU A 1 190 ? -69.609 -11.570 68.714 1.00 81.62 190 LEU A C 1
ATOM 1486 O O . LEU A 1 190 ? -70.271 -11.101 69.636 1.00 81.62 190 LEU A O 1
ATOM 1490 N N . ALA A 1 191 ? -68.459 -11.008 68.322 1.00 77.69 191 ALA A N 1
ATOM 1491 C CA . ALA A 1 191 ? -67.867 -9.833 68.971 1.00 77.69 191 ALA A CA 1
ATOM 1492 C C . ALA A 1 191 ? -68.735 -8.561 68.890 1.00 77.69 191 ALA A C 1
ATOM 1494 O O . ALA A 1 191 ? -68.537 -7.636 69.673 1.00 77.69 191 ALA A O 1
ATOM 1495 N N . ARG A 1 192 ? -69.700 -8.497 67.961 1.00 79.44 192 ARG A N 1
ATOM 1496 C CA . ARG A 1 192 ? -70.659 -7.383 67.832 1.00 79.44 192 ARG A CA 1
ATOM 1497 C C . ARG A 1 192 ? -71.930 -7.571 68.670 1.00 79.44 192 ARG A C 1
ATOM 1499 O O . ARG A 1 192 ? -72.838 -6.756 68.549 1.00 79.44 192 ARG A O 1
ATOM 1506 N N . GLY A 1 193 ? -71.997 -8.612 69.505 1.00 75.50 193 GLY A N 1
ATOM 1507 C CA . GLY A 1 193 ? -73.101 -8.840 70.445 1.00 75.50 193 GLY A CA 1
ATOM 1508 C C . GLY A 1 193 ? -74.192 -9.788 69.945 1.00 75.50 193 GLY A C 1
ATOM 1509 O O . GLY A 1 193 ? -75.260 -9.854 7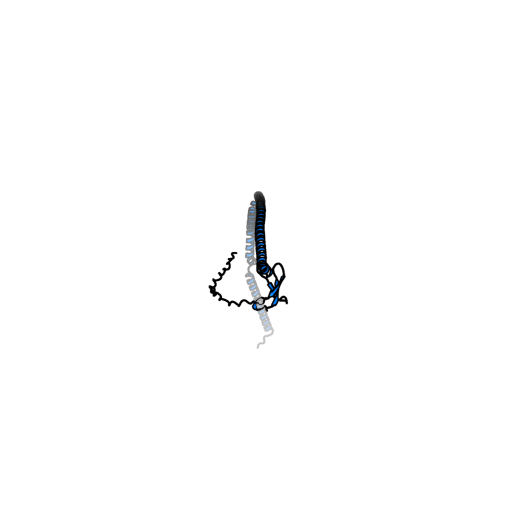0.546 1.00 75.50 193 GLY A O 1
ATOM 1510 N N . PHE A 1 194 ? -73.945 -10.528 68.863 1.00 79.50 194 PHE A N 1
ATOM 1511 C CA . PHE A 1 194 ? -74.831 -11.607 68.428 1.00 79.50 194 PHE A CA 1
ATOM 1512 C C . PHE A 1 194 ? -74.433 -12.923 69.105 1.00 79.50 194 PHE A C 1
ATOM 1514 O O . PHE A 1 194 ? -73.253 -13.164 69.345 1.00 79.50 194 PHE A O 1
ATOM 1521 N N . ALA A 1 195 ? -75.408 -13.788 69.377 1.00 79.38 195 ALA A N 1
ATOM 1522 C CA . ALA A 1 195 ? -75.179 -15.129 69.906 1.00 79.38 195 ALA A CA 1
ATOM 1523 C C . ALA A 1 195 ? -75.389 -16.166 68.800 1.00 79.38 195 ALA A C 1
ATOM 1525 O O . ALA A 1 195 ? -76.379 -16.101 68.068 1.00 79.38 195 ALA A O 1
ATOM 1526 N N . LEU A 1 196 ? -74.483 -17.134 68.678 1.00 83.38 196 LEU A N 1
ATOM 1527 C CA . LEU A 1 196 ? -74.705 -18.297 67.825 1.00 83.38 196 LEU A CA 1
ATOM 1528 C C . LEU A 1 196 ? -75.479 -19.340 68.631 1.00 83.38 196 LEU A C 1
ATOM 1530 O O . LEU A 1 196 ? -74.965 -19.875 69.611 1.00 83.38 196 LEU A O 1
ATOM 1534 N N . VAL A 1 197 ? -76.712 -19.616 68.214 1.00 81.00 197 VAL A N 1
ATOM 1535 C CA . VAL A 1 197 ? -77.586 -20.598 68.862 1.00 81.00 197 VAL A CA 1
ATOM 1536 C C . VAL A 1 197 ? -77.298 -21.978 68.286 1.00 81.00 197 VAL A C 1
ATOM 1538 O O . VAL A 1 197 ? -77.406 -22.179 67.074 1.00 81.00 197 VAL A O 1
ATOM 1541 N N . ARG A 1 198 ? -76.930 -22.925 69.147 1.00 83.25 198 ARG A N 1
ATOM 1542 C CA . ARG A 1 198 ? -76.770 -24.338 68.795 1.00 83.25 198 ARG A CA 1
ATOM 1543 C C . ARG A 1 198 ? -77.793 -25.206 69.526 1.00 83.25 198 ARG A C 1
ATOM 1545 O O . ARG A 1 198 ? -78.162 -24.882 70.656 1.00 83.25 198 ARG A O 1
ATOM 1552 N N . ASP A 1 199 ? -78.231 -26.287 68.888 1.00 80.12 199 ASP A N 1
ATOM 1553 C CA . ASP A 1 199 ? -79.036 -27.339 69.523 1.00 80.12 199 ASP A CA 1
ATOM 1554 C C . ASP A 1 199 ? -78.193 -28.179 70.512 1.00 80.12 199 ASP A C 1
ATOM 1556 O O . ASP A 1 199 ? -77.004 -27.909 70.736 1.00 80.12 199 ASP A O 1
ATOM 1560 N N . ALA A 1 200 ? -78.808 -29.181 71.147 1.00 73.94 200 ALA A N 1
ATOM 1561 C CA . ALA A 1 200 ? -78.127 -30.061 72.099 1.00 73.94 200 ALA A CA 1
ATOM 1562 C C . ALA A 1 200 ? -77.053 -30.942 71.421 1.00 73.94 200 ALA A C 1
ATOM 1564 O O . ALA A 1 200 ? -76.109 -31.387 72.077 1.00 73.94 200 ALA A O 1
ATOM 1565 N N . GLU A 1 201 ? -77.172 -31.138 70.109 1.00 72.44 201 GLU A N 1
ATOM 1566 C CA . GLU A 1 201 ? -76.307 -31.933 69.241 1.00 72.44 201 GLU A CA 1
ATOM 1567 C C . GLU A 1 201 ? -75.164 -31.108 68.604 1.00 72.44 201 GLU A C 1
ATOM 1569 O O . GLU A 1 201 ? -74.227 -31.671 68.034 1.00 72.44 201 GLU A O 1
ATOM 1574 N N . GLY A 1 202 ? -75.186 -29.778 68.746 1.00 72.31 202 GLY A N 1
ATOM 1575 C CA . GLY A 1 202 ? -74.167 -28.839 68.280 1.00 72.31 202 GLY A CA 1
ATOM 1576 C C . GLY A 1 202 ? -74.418 -28.186 66.912 1.00 72.31 202 GLY A C 1
ATOM 1577 O O . GLY A 1 202 ? -73.558 -27.413 66.463 1.00 72.31 202 GLY A O 1
ATOM 1578 N N . HIS A 1 203 ? -75.551 -28.427 66.249 1.00 77.50 203 HIS A N 1
ATOM 1579 C CA . HIS A 1 203 ? -75.914 -27.793 64.975 1.00 77.50 203 HIS A CA 1
ATOM 1580 C C . HIS A 1 203 ? -76.434 -26.369 65.181 1.00 77.50 203 HIS A C 1
ATOM 1582 O O . HIS A 1 203 ? -77.087 -26.068 66.175 1.00 77.50 203 HIS A O 1
ATOM 1588 N N . ALA A 1 204 ? -76.131 -25.470 64.241 1.00 80.56 204 ALA A N 1
ATOM 1589 C CA . ALA A 1 204 ? -76.589 -24.085 64.308 1.00 80.56 204 ALA A CA 1
ATOM 1590 C C . ALA A 1 204 ? -78.082 -23.988 63.959 1.00 80.56 204 ALA A C 1
ATOM 1592 O O . ALA A 1 204 ? -78.506 -24.460 62.906 1.00 80.56 204 ALA A O 1
ATOM 1593 N N . VAL A 1 205 ? -78.857 -23.336 64.823 1.00 78.06 205 VAL A N 1
ATOM 1594 C CA . VAL A 1 205 ? -80.296 -23.130 64.630 1.00 78.06 205 VAL A CA 1
ATOM 1595 C C . VAL A 1 205 ? -80.524 -21.729 64.065 1.00 78.06 205 VAL A C 1
ATOM 1597 O O . VAL A 1 205 ? -80.091 -20.737 64.652 1.00 78.06 205 VAL A O 1
ATOM 1600 N N . HIS A 1 206 ? -81.176 -21.638 62.903 1.00 76.25 206 HIS A N 1
ATOM 1601 C CA . HIS A 1 206 ? -81.309 -20.386 62.144 1.00 76.25 206 HIS A CA 1
ATOM 1602 C C . HIS A 1 206 ? -82.679 -19.704 62.275 1.00 76.25 206 HIS A C 1
ATOM 1604 O O . HIS A 1 206 ? -82.771 -18.504 62.013 1.00 76.25 206 HIS A O 1
ATOM 1610 N N . ALA A 1 207 ? -83.731 -20.424 62.680 1.00 77.56 207 ALA A N 1
ATOM 1611 C CA . ALA A 1 207 ? -85.077 -19.878 62.824 1.00 77.56 207 ALA A CA 1
ATOM 1612 C C . ALA A 1 207 ? -85.696 -20.232 64.182 1.00 77.56 207 ALA A C 1
ATOM 1614 O O . ALA A 1 207 ? -85.590 -21.355 64.664 1.00 77.56 207 ALA A O 1
ATOM 1615 N N . ALA A 1 208 ? -86.410 -19.273 64.777 1.00 71.31 208 ALA A N 1
ATOM 1616 C CA . ALA A 1 208 ? -87.110 -19.472 66.049 1.00 71.31 208 ALA A CA 1
ATOM 1617 C C . ALA A 1 208 ? -88.251 -20.507 65.958 1.00 71.31 208 ALA A C 1
ATOM 1619 O O . ALA A 1 208 ? -88.662 -21.055 66.975 1.00 71.31 208 ALA A O 1
ATOM 1620 N N . ALA A 1 209 ? -88.753 -20.785 64.748 1.00 70.69 209 ALA A N 1
ATOM 1621 C CA . ALA A 1 209 ? -89.775 -21.802 64.501 1.00 70.69 209 ALA A CA 1
ATOM 1622 C C . ALA A 1 209 ? -89.262 -23.237 64.716 1.00 70.69 209 ALA A C 1
ATOM 1624 O O . ALA A 1 209 ? -90.061 -24.121 65.017 1.00 70.69 209 ALA A O 1
ATOM 1625 N N . ASP A 1 210 ? -87.947 -23.444 64.611 1.00 66.81 210 ASP A N 1
ATOM 1626 C CA . ASP A 1 210 ? -87.308 -24.759 64.718 1.00 66.81 210 ASP A CA 1
ATOM 1627 C C . ASP A 1 210 ? -86.991 -25.136 66.180 1.00 66.81 210 ASP A C 1
ATOM 1629 O O . ASP A 1 210 ? -86.462 -26.212 66.455 1.00 66.81 210 ASP A O 1
ATOM 1633 N N . ILE A 1 211 ? -87.318 -24.257 67.137 1.00 70.62 211 ILE A N 1
ATOM 1634 C CA . ILE A 1 211 ? -87.068 -24.439 68.569 1.00 70.62 211 ILE A CA 1
ATOM 1635 C C . ILE A 1 211 ? -88.376 -24.850 69.262 1.00 70.62 211 ILE A C 1
ATOM 1637 O O . ILE A 1 211 ? -89.336 -24.081 69.327 1.00 70.62 211 ILE A O 1
ATOM 1641 N N . GLY A 1 212 ? -88.414 -26.071 69.802 1.00 70.62 212 GLY A N 1
ATOM 1642 C CA . GLY A 1 212 ? -89.541 -26.570 70.597 1.00 70.62 212 GLY A CA 1
ATOM 1643 C C . GLY A 1 212 ? -89.569 -26.008 72.031 1.00 70.62 212 GLY A C 1
ATOM 1644 O O . GLY A 1 212 ? -88.509 -25.711 72.590 1.00 70.62 212 GLY A O 1
ATOM 1645 N N . PRO A 1 213 ? -90.753 -25.881 72.663 1.00 64.81 213 PRO A N 1
ATOM 1646 C CA . PRO A 1 213 ? -90.861 -25.434 74.054 1.00 64.81 213 PRO A CA 1
ATOM 1647 C C . PRO A 1 213 ? -90.150 -26.424 74.995 1.00 64.81 213 PRO A C 1
ATOM 1649 O O . PRO A 1 213 ? -90.369 -27.631 74.911 1.00 64.81 213 PRO A O 1
ATOM 1652 N N . GLY A 1 214 ? -89.269 -25.918 75.865 1.00 68.94 214 GLY A N 1
ATOM 1653 C CA . GLY A 1 214 ? -88.421 -26.711 76.765 1.00 68.94 214 GLY A CA 1
ATOM 1654 C C . GLY A 1 214 ? -87.089 -27.198 76.170 1.00 68.94 214 GLY A C 1
ATOM 1655 O O . GLY A 1 214 ? -86.322 -27.861 76.873 1.00 68.94 214 GLY A O 1
ATOM 1656 N N . ALA A 1 215 ? -86.776 -26.882 74.906 1.00 74.44 215 ALA A N 1
ATOM 1657 C CA . ALA A 1 215 ? -85.521 -27.293 74.274 1.00 74.44 215 ALA A CA 1
ATOM 1658 C C . ALA A 1 215 ? -84.295 -26.640 74.943 1.00 74.44 215 ALA A C 1
ATOM 1660 O O . ALA A 1 215 ? -84.293 -25.438 75.227 1.00 74.44 215 ALA A O 1
ATOM 1661 N N . ARG A 1 216 ? -83.239 -27.435 75.180 1.00 76.69 216 ARG A N 1
ATOM 1662 C CA . ARG A 1 216 ? -81.933 -26.950 75.654 1.00 76.69 216 ARG A CA 1
ATOM 1663 C C . ARG A 1 216 ? -81.126 -26.429 74.471 1.00 76.69 216 ARG A C 1
ATOM 1665 O O . ARG A 1 216 ? -80.875 -27.161 73.522 1.00 76.69 216 ARG A O 1
ATOM 1672 N N . LEU A 1 217 ? -80.696 -25.183 74.563 1.00 82.38 217 LEU A N 1
ATOM 1673 C CA . LEU A 1 217 ? -79.913 -24.477 73.562 1.00 82.38 217 LEU A CA 1
ATOM 1674 C C . LEU A 1 217 ? -78.565 -24.101 74.167 1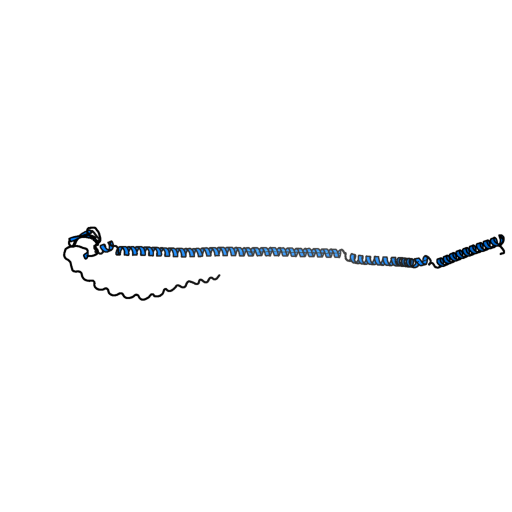.00 82.38 217 LEU A C 1
ATOM 1676 O O . LEU A 1 217 ? -78.464 -23.796 75.357 1.00 82.38 217 LEU A O 1
ATOM 1680 N N . ASN A 1 218 ? -77.526 -24.089 73.346 1.00 81.12 218 ASN A N 1
ATOM 1681 C CA . ASN A 1 218 ? -76.222 -23.580 73.736 1.00 81.12 218 ASN A CA 1
ATOM 1682 C C . ASN A 1 218 ? -75.952 -22.287 72.970 1.00 81.12 218 ASN A C 1
ATOM 1684 O O . ASN A 1 218 ? -75.859 -22.290 71.742 1.00 81.12 218 ASN A O 1
ATOM 1688 N N . LEU A 1 219 ? -75.871 -21.179 73.698 1.00 83.69 219 LEU A N 1
ATOM 1689 C CA . LEU A 1 219 ? -75.602 -19.858 73.155 1.00 83.69 219 LEU A CA 1
ATOM 1690 C C . LEU A 1 219 ? -74.098 -19.607 73.235 1.00 83.69 219 LEU A C 1
ATOM 1692 O O . LEU A 1 219 ? -73.526 -19.505 74.320 1.00 83.69 219 LEU A O 1
ATOM 1696 N N . GLU A 1 220 ? -73.444 -19.529 72.084 1.00 82.56 220 GLU A N 1
ATOM 1697 C CA . GLU A 1 220 ? -72.037 -19.152 71.993 1.00 82.56 220 GLU A CA 1
ATOM 1698 C C . GLU A 1 220 ? -71.946 -17.638 71.774 1.00 82.56 220 GLU A C 1
ATOM 1700 O O . GLU A 1 220 ? -72.437 -17.120 70.770 1.00 82.56 220 GLU A O 1
ATOM 1705 N N . PHE A 1 221 ? -71.342 -16.944 72.737 1.00 81.06 221 PHE A N 1
ATOM 1706 C CA . PHE A 1 221 ? -71.028 -15.518 72.706 1.00 81.06 221 PHE A CA 1
ATOM 1707 C C . PHE A 1 221 ? -69.530 -15.320 72.423 1.00 81.06 221 PHE A C 1
ATOM 1709 O O . PHE A 1 221 ? -68.769 -16.277 72.270 1.00 81.06 221 PHE A O 1
ATOM 1716 N N . ALA A 1 222 ? -69.087 -14.067 72.318 1.00 78.50 222 ALA A N 1
ATOM 1717 C CA . ALA A 1 222 ? -67.683 -13.750 72.054 1.00 78.50 222 ALA A CA 1
ATOM 1718 C C . ALA A 1 222 ? -66.728 -14.160 73.192 1.00 78.50 222 ALA A C 1
ATOM 1720 O O . ALA A 1 222 ? -65.553 -14.422 72.941 1.00 78.50 222 ALA A O 1
ATOM 1721 N N . ASP A 1 223 ? -67.227 -14.187 74.424 1.00 80.00 223 ASP A N 1
ATOM 1722 C CA . ASP A 1 223 ? -66.495 -14.371 75.678 1.00 80.00 223 ASP A CA 1
ATOM 1723 C C . ASP A 1 223 ? -66.686 -15.763 76.303 1.00 80.00 223 ASP A C 1
ATOM 1725 O O . ASP A 1 223 ? -65.878 -16.184 77.132 1.00 80.00 223 ASP A O 1
ATOM 1729 N N . GLY A 1 224 ? -67.705 -16.514 75.883 1.00 79.31 224 GLY A N 1
ATOM 1730 C CA . GLY A 1 224 ? -67.967 -17.845 76.415 1.00 79.31 224 GLY A CA 1
ATOM 1731 C C . GLY A 1 224 ? -69.231 -18.495 75.865 1.00 79.31 224 GLY A C 1
ATOM 1732 O O . GLY A 1 224 ? -69.896 -17.980 74.969 1.00 79.31 224 GLY A O 1
ATOM 1733 N N . ARG A 1 225 ? -69.556 -19.673 76.401 1.00 83.75 225 ARG A N 1
ATOM 1734 C CA . ARG A 1 225 ? -70.762 -20.434 76.050 1.00 83.75 225 ARG A CA 1
ATOM 1735 C C . ARG A 1 225 ? -71.685 -20.516 77.253 1.00 83.75 225 ARG A C 1
ATOM 1737 O O . ARG A 1 225 ? -71.217 -20.794 78.356 1.00 83.75 225 ARG A O 1
ATOM 1744 N N . VAL A 1 226 ? -72.977 -20.306 77.033 1.00 80.81 226 VAL A N 1
ATOM 1745 C CA . VAL A 1 226 ? -74.004 -20.318 78.078 1.00 80.81 226 VAL A CA 1
ATOM 1746 C C . VAL A 1 226 ? -75.168 -21.198 77.631 1.00 80.81 226 VAL A C 1
ATOM 1748 O O . VAL A 1 226 ? -75.683 -21.053 76.525 1.00 80.81 226 VAL A O 1
ATOM 1751 N N . GLY A 1 227 ? -75.597 -22.115 78.499 1.00 81.06 227 GLY A N 1
ATOM 1752 C CA . GLY A 1 227 ? -76.797 -22.916 78.268 1.00 81.06 227 GLY A CA 1
ATOM 1753 C C . GLY A 1 227 ? -78.067 -22.097 78.504 1.00 81.06 227 GLY A C 1
ATOM 1754 O O . GLY A 1 227 ? -78.171 -21.402 79.511 1.00 81.06 227 GLY A O 1
ATOM 1755 N N . ALA A 1 228 ? -79.036 -22.209 77.602 1.00 77.81 228 ALA A N 1
ATOM 1756 C CA . ALA A 1 228 ? -80.351 -21.585 77.692 1.00 77.81 228 ALA A CA 1
ATOM 1757 C C . ALA A 1 228 ? -81.450 -22.634 77.467 1.00 77.81 228 ALA A C 1
ATOM 1759 O O . ALA A 1 228 ? -81.243 -23.620 76.766 1.00 77.81 228 ALA A O 1
ATOM 1760 N N . THR A 1 229 ? -82.629 -22.436 78.048 1.00 78.62 229 THR A N 1
ATOM 1761 C CA . THR A 1 229 ? -83.814 -23.278 77.811 1.00 78.62 229 THR A CA 1
ATOM 1762 C C . THR A 1 229 ? -84.952 -22.424 77.269 1.00 78.62 229 THR A C 1
ATOM 1764 O O . THR A 1 229 ? -85.224 -21.363 77.825 1.00 78.62 229 THR A O 1
ATOM 1767 N N . ALA A 1 230 ? -85.598 -22.861 76.183 1.00 72.81 230 ALA A N 1
ATOM 1768 C CA . ALA A 1 230 ? -86.707 -22.132 75.563 1.00 72.81 230 ALA A CA 1
ATOM 1769 C C . ALA A 1 230 ? -87.975 -22.213 76.429 1.00 72.81 230 ALA A C 1
ATOM 1771 O O . ALA A 1 230 ? -88.473 -23.311 76.682 1.00 72.81 230 ALA A O 1
ATOM 1772 N N . ASP A 1 231 ? -88.490 -21.064 76.869 1.00 61.22 231 ASP A N 1
ATOM 1773 C CA . ASP A 1 231 ? -89.721 -20.979 77.661 1.00 61.22 231 ASP A CA 1
ATOM 1774 C C . ASP A 1 231 ? -90.980 -20.996 76.766 1.00 61.22 231 ASP A C 1
ATOM 1776 O O . ASP A 1 231 ? -90.898 -20.761 75.559 1.00 61.22 231 ASP A O 1
ATOM 1780 N N . ALA A 1 232 ? -92.147 -21.318 77.330 1.00 52.88 232 ALA A N 1
ATOM 1781 C CA . ALA A 1 232 ? -93.353 -21.679 76.569 1.00 52.88 232 ALA A CA 1
ATOM 1782 C C . ALA A 1 232 ? -94.161 -20.498 75.981 1.00 52.88 232 ALA A C 1
ATOM 1784 O O . ALA A 1 232 ? -95.166 -20.734 75.304 1.00 52.88 232 ALA A O 1
ATOM 1785 N N . ASP A 1 233 ? -93.747 -19.248 76.208 1.00 48.00 233 ASP A N 1
ATOM 1786 C CA . ASP A 1 233 ? -94.515 -18.062 75.811 1.00 48.00 233 ASP A CA 1
ATOM 1787 C C . ASP A 1 233 ? -94.104 -17.551 74.416 1.00 48.00 233 ASP A C 1
ATOM 1789 O O . ASP A 1 233 ? -92.983 -17.092 74.181 1.00 48.00 233 ASP A O 1
ATOM 1793 N N . ARG A 1 234 ? -95.021 -17.686 73.451 1.00 49.16 234 ARG A N 1
ATOM 1794 C CA . ARG A 1 234 ? -94.808 -17.449 72.012 1.00 49.16 234 ARG A CA 1
ATOM 1795 C C . ARG A 1 234 ? -95.448 -16.122 71.580 1.00 49.16 234 ARG A C 1
ATOM 1797 O O . ARG A 1 234 ? -96.675 -16.055 71.521 1.00 49.16 234 ARG A O 1
ATOM 1804 N N . PRO A 1 235 ? -94.686 -15.104 71.134 1.00 43.03 235 PRO A N 1
ATOM 1805 C CA . PRO A 1 235 ? -95.259 -13.991 70.382 1.00 43.03 235 PRO A CA 1
ATOM 1806 C C . PRO A 1 235 ? -95.575 -14.429 68.943 1.00 43.03 235 PRO A C 1
ATOM 1808 O O . PRO A 1 235 ? -94.764 -15.082 68.282 1.00 43.03 235 PRO A O 1
ATOM 1811 N N . ALA A 1 236 ? -96.769 -14.080 68.464 1.00 38.41 236 ALA A N 1
ATOM 1812 C CA . ALA A 1 236 ? -97.263 -14.399 67.128 1.00 38.41 236 ALA A CA 1
ATOM 1813 C C . ALA A 1 236 ? -96.379 -13.809 66.010 1.00 38.41 236 ALA A C 1
ATOM 1815 O O . ALA A 1 236 ? -95.922 -12.669 66.081 1.00 38.41 236 ALA A O 1
ATOM 1816 N N . ALA A 1 237 ? -96.176 -14.603 64.958 1.00 37.19 237 ALA A N 1
ATOM 1817 C CA . ALA A 1 237 ? -95.423 -14.248 63.763 1.00 37.19 237 ALA A CA 1
ATOM 1818 C C . ALA A 1 237 ? -95.990 -12.991 63.074 1.00 37.19 237 ALA A C 1
ATOM 1820 O O . ALA A 1 237 ? -97.161 -12.954 62.700 1.00 37.19 237 ALA A O 1
ATOM 1821 N N . ALA A 1 238 ? -95.141 -11.982 62.861 1.00 35.25 238 ALA A N 1
ATOM 1822 C CA . ALA A 1 238 ? -95.442 -10.845 62.000 1.00 35.25 238 ALA A CA 1
ATOM 1823 C C . ALA A 1 238 ? -95.115 -11.189 60.535 1.00 35.25 238 ALA A C 1
ATOM 1825 O O . ALA A 1 238 ? -94.009 -11.625 60.210 1.00 35.25 238 ALA A O 1
ATOM 1826 N N . SER A 1 239 ? -96.099 -10.989 59.659 1.00 35.47 239 SER A N 1
ATOM 1827 C CA . SER A 1 239 ? -96.050 -11.214 58.212 1.00 35.47 239 SER A CA 1
ATOM 1828 C C . SER A 1 239 ? -94.995 -10.344 57.503 1.00 35.47 239 SER A C 1
ATOM 1830 O O . SER A 1 239 ? -94.798 -9.189 57.887 1.00 35.47 239 SER A O 1
ATOM 1832 N N . PRO A 1 240 ? -94.351 -10.829 56.424 1.00 38.34 240 PRO A N 1
ATOM 1833 C CA . PRO A 1 240 ? -93.330 -10.067 55.713 1.00 38.34 240 PRO A CA 1
ATOM 1834 C C . PRO A 1 240 ? -93.955 -8.957 54.851 1.00 38.34 240 PRO A C 1
ATOM 1836 O O . PRO A 1 240 ? -94.703 -9.226 53.911 1.00 38.34 240 PRO A O 1
ATOM 1839 N N . GLN A 1 241 ? -93.626 -7.697 55.158 1.00 39.59 241 GLN A N 1
ATOM 1840 C CA . GLN A 1 241 ? -93.937 -6.541 54.315 1.00 39.59 241 GLN A CA 1
ATOM 1841 C C . GLN A 1 241 ? -93.067 -6.513 53.049 1.00 39.59 241 GLN A C 1
ATOM 1843 O O . GLN A 1 241 ? -91.897 -6.901 53.039 1.00 39.59 241 GLN A O 1
ATOM 1848 N N . ALA A 1 242 ? -93.702 -6.058 51.972 1.00 36.09 242 ALA A N 1
ATOM 1849 C CA . ALA A 1 242 ? -93.239 -6.065 50.597 1.00 36.09 242 ALA A CA 1
ATOM 1850 C C . ALA A 1 242 ? -91.927 -5.293 50.361 1.00 36.09 242 ALA A C 1
ATOM 1852 O O . ALA A 1 242 ? -91.716 -4.187 50.854 1.00 36.09 242 ALA A O 1
ATOM 1853 N N . ARG A 1 243 ? -91.074 -5.889 49.519 1.00 41.47 243 ARG A N 1
ATOM 1854 C CA . ARG A 1 243 ? -89.863 -5.293 48.939 1.00 41.47 243 ARG A CA 1
ATOM 1855 C C . ARG A 1 243 ? -90.221 -4.077 48.069 1.00 41.47 243 ARG A C 1
ATOM 1857 O O . ARG A 1 243 ? -91.091 -4.220 47.209 1.00 41.47 243 ARG A O 1
ATOM 1864 N N . PRO A 1 244 ? -89.514 -2.937 48.174 1.00 39.62 244 PRO A N 1
ATOM 1865 C CA . PRO A 1 244 ? -89.533 -1.950 47.111 1.00 39.62 244 PRO A CA 1
ATOM 1866 C C . PRO A 1 244 ? -88.813 -2.496 45.871 1.00 39.62 244 PRO A C 1
ATOM 1868 O O . PRO A 1 244 ? -87.807 -3.206 45.940 1.00 39.62 244 PRO A O 1
ATOM 1871 N N . VAL A 1 245 ? -89.441 -2.190 44.746 1.00 40.25 245 VAL A N 1
ATOM 1872 C CA . VAL A 1 245 ? -89.254 -2.736 43.407 1.00 40.25 245 VAL A CA 1
ATOM 1873 C C . VAL A 1 245 ? -87.909 -2.314 42.818 1.00 40.25 245 VAL A C 1
ATOM 1875 O O . VAL A 1 245 ? -87.450 -1.188 43.004 1.00 40.25 245 VAL A O 1
ATOM 1878 N N . ALA A 1 246 ? -87.296 -3.251 42.098 1.00 39.12 246 ALA A N 1
ATOM 1879 C CA . ALA A 1 246 ? -86.103 -3.064 41.293 1.00 39.12 246 ALA A CA 1
ATOM 1880 C C . ALA A 1 246 ? -86.254 -1.895 40.305 1.00 39.12 246 ALA A C 1
ATOM 1882 O O . ALA A 1 246 ? -87.222 -1.835 39.549 1.00 39.12 246 ALA A O 1
ATOM 1883 N N . SER A 1 247 ? -85.264 -1.004 40.280 1.00 38.19 247 SER A N 1
ATOM 1884 C CA . SER A 1 247 ? -85.023 -0.093 39.165 1.00 38.19 247 SER A CA 1
ATOM 1885 C C . SER A 1 247 ? -84.106 -0.768 38.141 1.00 38.19 247 SER A C 1
ATOM 1887 O O . SER A 1 247 ? -83.074 -1.353 38.473 1.00 38.19 247 SER A O 1
ATOM 1889 N N . GLU A 1 248 ? -84.546 -0.725 36.887 1.00 44.44 248 GLU A N 1
ATOM 1890 C CA . GLU A 1 248 ? -83.950 -1.377 35.722 1.00 44.44 248 GLU A CA 1
ATOM 1891 C C . GLU A 1 248 ? -82.514 -0.906 35.405 1.00 44.44 248 GLU A C 1
ATOM 1893 O O . GLU A 1 248 ? -82.161 0.257 35.632 1.00 44.44 248 GLU A O 1
ATOM 1898 N N . PRO A 1 249 ? -81.676 -1.781 34.814 1.00 43.00 249 PRO A N 1
ATOM 1899 C CA . PRO A 1 249 ? -80.331 -1.433 34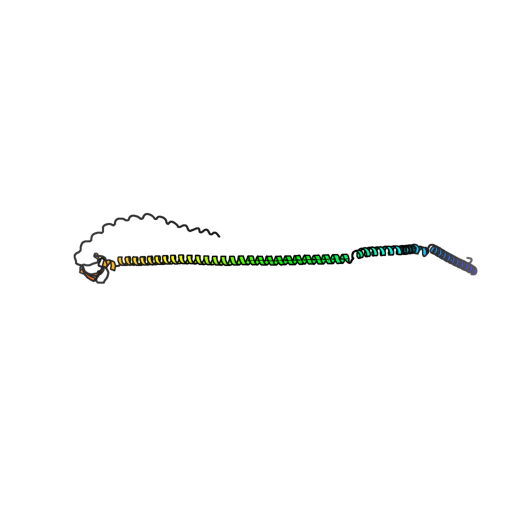.383 1.00 43.00 249 PRO A CA 1
ATOM 1900 C C . PRO A 1 249 ? -80.357 -0.645 33.063 1.00 43.00 249 PRO A C 1
ATOM 1902 O O . PRO A 1 249 ? -80.846 -1.106 32.033 1.00 43.00 249 PRO A O 1
ATOM 1905 N N . LYS A 1 250 ? -79.761 0.550 33.082 1.00 39.12 250 LYS A N 1
ATOM 1906 C CA . LYS A 1 250 ? -79.523 1.387 31.897 1.00 39.12 250 LYS A CA 1
ATOM 1907 C C . LYS A 1 250 ? -78.425 0.756 31.007 1.00 39.12 250 LYS A C 1
ATOM 1909 O O . LYS A 1 250 ? -77.441 0.250 31.553 1.00 39.12 250 LYS A O 1
ATOM 1914 N N . PRO A 1 251 ? -78.549 0.776 29.663 1.00 41.53 251 PRO A N 1
ATOM 1915 C CA . PRO A 1 251 ? -77.707 -0.034 28.787 1.00 41.53 251 PRO A CA 1
ATOM 1916 C C . PRO A 1 251 ? -76.247 0.425 28.700 1.00 41.53 251 PRO A C 1
ATOM 1918 O O . PRO A 1 251 ? -75.909 1.601 28.839 1.00 41.53 251 PRO A O 1
ATOM 1921 N N . ALA A 1 252 ? -75.397 -0.565 28.425 1.00 42.38 252 ALA A N 1
ATOM 1922 C CA . ALA A 1 252 ? -73.952 -0.505 28.294 1.00 42.38 252 ALA A CA 1
ATOM 1923 C C . ALA A 1 252 ? -73.456 0.591 27.333 1.00 42.38 252 ALA A C 1
ATOM 1925 O O . ALA A 1 252 ? -73.710 0.557 26.128 1.00 42.38 252 ALA A O 1
ATOM 1926 N N . ALA A 1 253 ? -72.649 1.511 27.866 1.00 42.97 253 ALA A N 1
ATOM 1927 C CA . ALA A 1 253 ? -71.784 2.363 27.066 1.00 42.97 253 ALA A CA 1
ATOM 1928 C C . ALA A 1 253 ? -70.601 1.541 26.530 1.00 42.97 253 ALA A C 1
ATOM 1930 O O . ALA A 1 253 ? -69.933 0.793 27.247 1.00 42.97 253 ALA A O 1
ATOM 1931 N N . GLN A 1 254 ? -70.390 1.682 25.230 1.00 52.06 254 GLN A N 1
ATOM 1932 C CA . GLN A 1 254 ? -69.477 0.922 24.394 1.00 52.06 254 GLN A CA 1
ATOM 1933 C C . GLN A 1 254 ? -68.018 0.999 24.867 1.00 52.06 254 GLN A C 1
ATOM 1935 O O . GLN A 1 254 ? -67.492 2.056 25.221 1.00 52.06 254 GLN A O 1
ATOM 1940 N N . ARG A 1 255 ? -67.337 -0.147 24.778 1.00 43.97 255 ARG A N 1
ATOM 1941 C CA . ARG A 1 255 ? -65.878 -0.259 24.830 1.00 43.97 255 ARG A CA 1
ATOM 1942 C C . ARG A 1 255 ? -65.272 0.655 23.760 1.00 43.97 255 ARG A C 1
ATOM 1944 O O . ARG A 1 255 ? -65.453 0.414 22.570 1.00 43.97 255 ARG A O 1
ATOM 1951 N N . ARG A 1 256 ? -64.498 1.664 24.169 1.00 39.12 256 ARG A N 1
ATOM 1952 C CA . ARG A 1 256 ? -63.537 2.311 23.268 1.00 39.12 256 ARG A CA 1
ATOM 1953 C C . ARG A 1 256 ? -62.459 1.287 22.928 1.00 39.12 256 ARG A C 1
ATOM 1955 O O . ARG A 1 256 ? -61.629 0.953 23.768 1.00 39.12 256 ARG A O 1
ATOM 1962 N N . ALA A 1 257 ? -62.497 0.796 21.695 1.00 41.78 257 ALA A N 1
ATOM 1963 C CA . ALA A 1 257 ? -61.373 0.120 21.080 1.00 41.78 257 ALA A CA 1
ATOM 1964 C C . ALA A 1 257 ? -60.166 1.071 21.082 1.00 41.78 257 ALA A C 1
ATOM 1966 O O . ALA A 1 257 ? -60.184 2.139 20.470 1.00 41.78 257 ALA A O 1
ATOM 1967 N N . THR A 1 258 ? -59.117 0.685 21.795 1.00 47.28 258 THR A N 1
ATOM 1968 C CA . THR A 1 258 ? -57.760 1.169 21.562 1.00 47.28 258 THR A CA 1
ATOM 1969 C C . THR A 1 258 ? -57.366 0.813 20.131 1.00 47.28 258 THR A C 1
ATOM 1971 O O . THR A 1 258 ? -57.281 -0.368 19.795 1.00 47.28 258 THR A O 1
ATOM 1974 N N . LYS A 1 259 ? -57.128 1.822 19.285 1.00 47.38 259 LYS A N 1
ATOM 1975 C CA . LYS A 1 259 ? -56.410 1.632 18.019 1.00 47.38 259 LYS A CA 1
ATOM 1976 C C . LYS A 1 259 ? -55.006 1.088 18.330 1.00 47.38 259 LYS A C 1
ATOM 1978 O O . LYS A 1 259 ? -54.351 1.655 19.209 1.00 47.38 259 LYS A O 1
ATOM 1983 N N . PRO A 1 260 ? -54.527 0.032 17.652 1.00 44.34 260 PRO A N 1
ATOM 1984 C CA . PRO A 1 260 ? -53.122 -0.320 17.702 1.00 44.34 260 PRO A CA 1
ATOM 1985 C C . PRO A 1 260 ? -52.299 0.777 17.023 1.00 44.34 260 PRO A C 1
ATOM 1987 O O . PRO A 1 260 ? -52.721 1.417 16.060 1.00 44.34 260 PRO A O 1
ATOM 1990 N N . VAL A 1 261 ? -51.136 1.003 17.613 1.00 49.53 261 VAL A N 1
ATOM 1991 C CA . VAL A 1 261 ? -50.067 1.877 17.152 1.00 49.53 261 VAL A CA 1
ATOM 1992 C C . VAL A 1 261 ? -49.585 1.397 15.783 1.00 49.53 261 VAL A C 1
ATOM 1994 O O . VAL A 1 261 ? -49.094 0.277 15.673 1.00 49.53 261 VAL A O 1
ATOM 1997 N N . ASP A 1 262 ? -49.690 2.253 14.768 1.00 42.97 262 ASP A N 1
ATOM 1998 C CA . ASP A 1 262 ? -48.973 2.090 13.505 1.00 42.97 262 ASP A CA 1
ATOM 1999 C C . ASP A 1 262 ? -47.557 2.654 13.698 1.00 42.97 262 ASP A C 1
ATOM 2001 O O . ASP A 1 262 ? -47.298 3.854 13.578 1.00 42.97 262 ASP A O 1
ATOM 2005 N N . GLN A 1 263 ? -46.652 1.787 14.153 1.00 53.84 263 GLN A N 1
ATOM 2006 C CA . GLN A 1 263 ? -45.217 2.045 14.154 1.00 53.84 263 GLN A CA 1
ATOM 2007 C C . GLN A 1 263 ? -44.719 1.861 12.720 1.00 53.84 263 GLN A C 1
ATOM 2009 O O . GLN A 1 263 ? -44.293 0.777 12.329 1.00 53.84 263 GLN A O 1
ATOM 2014 N N . GLY A 1 264 ? -44.773 2.942 11.944 1.00 45.38 264 GLY A N 1
ATOM 2015 C CA . GLY A 1 264 ? -44.079 3.038 10.668 1.00 45.38 264 GLY A CA 1
ATOM 2016 C C . GLY A 1 264 ? -42.573 2.871 10.868 1.00 45.38 264 GLY A C 1
ATOM 2017 O O . GLY A 1 264 ? -41.916 3.700 11.501 1.00 45.38 264 GLY A O 1
ATOM 2018 N N . SER A 1 265 ? -42.043 1.776 10.332 1.00 49.25 265 SER A N 1
ATOM 2019 C CA . SER A 1 265 ? -40.622 1.547 10.116 1.00 49.25 265 SER A CA 1
ATOM 2020 C C . SER A 1 265 ? -40.107 2.436 8.980 1.00 49.25 265 SER A C 1
ATOM 2022 O O . SER A 1 265 ? -40.622 2.359 7.867 1.00 49.25 265 SER A O 1
ATOM 2024 N N . LEU A 1 266 ? -39.057 3.208 9.249 1.00 53.56 266 LEU A N 1
ATOM 2025 C CA . LEU A 1 266 ? -38.114 3.745 8.260 1.00 53.56 266 LEU A CA 1
ATOM 2026 C C . LEU A 1 266 ? -36.717 3.426 8.827 1.00 53.56 266 LEU A C 1
ATOM 2028 O O . LEU A 1 266 ? -36.303 4.037 9.812 1.00 53.56 266 LEU A O 1
ATOM 2032 N N . PHE A 1 267 ? -36.141 2.258 8.526 1.00 52.94 267 PHE A N 1
ATOM 2033 C CA . PHE A 1 267 ? -35.189 2.061 7.418 1.00 52.94 267 PHE A CA 1
ATOM 2034 C C . PHE A 1 267 ? -35.298 3.024 6.237 1.00 52.94 267 PHE A C 1
ATOM 2036 O O . PHE A 1 267 ? -36.414 3.198 5.708 1.00 52.94 267 PHE A O 1
#

Sequence (267 aa):
MAVPVRSELFVEVAGLARRTMLCWQRSQESRRNELRAAVRALPAAGELLAIPRQRLDGAIASLPRGLKANTHAHFRRFAGVSARLTMRVLRAQLAQAQHRLTASGERMAHSAKTLMRNRRDRFAGLEIRLKASKLSNAKAQRQTIARDRERTLRLAERARRALATTTERLAARVAHSGQLLGALSYRGVLARGFALVRDAEGHAVHAAADIGPGARLNLEFADGRVGATADADRPAAASPQARPVASEPKPAAQRRATKPVDQGSLF

Secondary structure (DSSP, 8-state):
--PPPHHHHHHHHHHHHHHHHHHHHHHHHHHHHHHHHHHHHSPPHHHHHHHHHHHHHHHHHHHHHHHHHHHHHHHHHHHHHHTT--HHHHHHHHHHHHHHHHHHHHHHHHHHHHHHHHHHHHHHHHHHHHHHHHHHHHHHHHHHHHHHHHHHHHHHHHHHHHHHHHHHHHHHHHHHHHHHHHHHSHHHHHTTT--EEE-TTSPBP--GGG--TT-EEEEE-SS-EEEEE--S--PPPPPPPPPPPPPPPPPPPPP-PPPPP------

Organism: NCBI:txid410659

pLDDT: mean 82.8, std 18.07, range [35.25, 98.19]

Radius of gyration: 84.8 Å; chains: 1; bounding box: 138×79×218 Å

InterPro domains:
  IPR003753 Exonuclease VII, large subunit [PTHR30008] (1-235)
  IPR020579 Exonuclease VII, large subunit, C-terminal [PF02601] (1-133)
  IPR020579 Exonuclease VII, large subunit, C-terminal [PF02601] (137-228)

Foldseek 3Di:
DPPDDPVVVVVVVVVVVVVVVVVVVVVVVVVVVVVVVVVVVDDDPCVVCVVVVVVVVVCVVCVVVVVVVVVVVVVVVVCVVVVCPDPVNVVVVVVVVVVVVVVVVVVVVVVVVVVVVVVVVVVVVVVVVVVVVVVVVVVVVVVVVVVVVVVVVVVVVVVVVVVVVVVVVVVVVVVVVVVVCCCPPPLVVLVVPDWQKAFPVGDTDDDPVVADQQGWIWTQHNVGIDIDGHHDDDDDDDDDDDDDDDDDDDDDDDDDDDDDDPPDDDD